Protein AF-A0A177D0D6-F1 (afdb_monomer_lite)

Organism: NCBI:txid1460663

Radius of gyration: 21.43 Å; chains: 1; bounding box: 62×50×59 Å

Structure (mmCIF, N/CA/C/O backbone):
data_AF-A0A177D0D6-F1
#
_entry.id   AF-A0A177D0D6-F1
#
loop_
_atom_site.group_PDB
_atom_site.id
_atom_site.type_symbol
_atom_site.label_atom_id
_atom_site.label_alt_id
_atom_site.label_comp_id
_atom_site.label_asym_id
_atom_site.label_entity_id
_atom_site.label_seq_id
_atom_site.pdbx_PDB_ins_code
_atom_site.Cartn_x
_atom_site.Cartn_y
_atom_site.Cartn_z
_atom_site.occupancy
_atom_site.B_iso_or_equiv
_atom_site.auth_seq_id
_atom_site.auth_comp_id
_atom_site.auth_asym_id
_atom_site.auth_atom_id
_atom_site.pdbx_PDB_model_num
ATOM 1 N N . MET A 1 1 ? 8.464 -1.376 9.098 1.00 83.75 1 MET A N 1
ATOM 2 C CA . MET A 1 1 ? 9.343 -0.184 9.137 1.00 83.75 1 MET A CA 1
ATOM 3 C C . MET A 1 1 ? 8.904 0.680 10.310 1.00 83.75 1 MET A C 1
ATOM 5 O O . MET A 1 1 ? 7.706 0.721 10.577 1.00 83.75 1 MET A O 1
ATOM 9 N N . ASN A 1 2 ? 9.828 1.331 11.016 1.00 88.38 2 ASN A N 1
ATOM 10 C CA . ASN A 1 2 ? 9.489 2.141 12.193 1.00 88.38 2 ASN A CA 1
ATOM 11 C C . ASN A 1 2 ? 8.655 3.357 11.787 1.00 88.38 2 ASN A C 1
ATOM 13 O O . ASN A 1 2 ? 9.032 4.045 10.850 1.00 88.38 2 ASN A O 1
ATOM 17 N N . ALA A 1 3 ? 7.550 3.634 12.468 1.00 90.00 3 ALA A N 1
ATOM 18 C CA . ALA A 1 3 ? 6.666 4.766 12.253 1.00 90.00 3 ALA A CA 1
ATOM 19 C C . ALA A 1 3 ? 6.437 5.531 13.564 1.00 90.00 3 ALA A C 1
ATOM 21 O O . ALA A 1 3 ? 6.184 4.897 14.576 1.00 90.00 3 ALA A O 1
ATOM 22 N N . PRO A 1 4 ? 6.544 6.870 13.582 1.00 90.56 4 PRO A N 1
ATOM 23 C CA . PRO A 1 4 ? 6.305 7.659 14.771 1.00 90.56 4 PRO A CA 1
ATOM 24 C C . PRO A 1 4 ? 4.798 7.723 15.046 1.00 90.56 4 PRO A C 1
ATOM 26 O O . PRO A 1 4 ? 3.998 7.545 14.114 1.00 90.56 4 PRO A O 1
ATOM 29 N N . PRO A 1 5 ? 4.405 8.106 16.269 1.00 90.69 5 PRO A N 1
ATOM 30 C CA . PRO A 1 5 ? 3.001 8.197 16.666 1.00 90.69 5 PRO A CA 1
ATOM 31 C C . PRO A 1 5 ? 2.122 9.036 15.726 1.00 90.69 5 PRO A C 1
ATOM 33 O O . PRO A 1 5 ? 0.963 8.702 15.492 1.00 90.69 5 PRO A O 1
ATOM 36 N N . ALA A 1 6 ? 2.683 10.080 15.107 1.00 89.81 6 ALA A N 1
ATOM 37 C CA . ALA A 1 6 ? 1.969 10.916 14.140 1.00 89.81 6 ALA A CA 1
ATOM 38 C C . ALA A 1 6 ? 1.384 10.119 12.955 1.00 89.81 6 ALA A C 1
ATOM 40 O O . ALA A 1 6 ? 0.292 10.426 12.481 1.00 89.81 6 ALA A O 1
ATOM 41 N N . ILE A 1 7 ? 2.073 9.065 12.498 1.00 90.44 7 ILE A N 1
ATOM 42 C CA . ILE A 1 7 ? 1.580 8.212 11.408 1.00 90.44 7 ILE A CA 1
ATOM 43 C C . ILE A 1 7 ? 0.427 7.330 11.882 1.00 90.44 7 ILE A C 1
ATOM 45 O O . ILE A 1 7 ? -0.542 7.169 11.147 1.00 90.44 7 ILE A O 1
ATOM 49 N N . ALA A 1 8 ? 0.498 6.798 13.105 1.00 91.38 8 ALA A N 1
ATOM 50 C CA . ALA A 1 8 ? -0.594 6.015 13.678 1.00 91.38 8 ALA A CA 1
ATOM 51 C C . ALA A 1 8 ? -1.874 6.859 13.800 1.00 91.38 8 ALA A C 1
ATOM 53 O O . ALA A 1 8 ? -2.939 6.416 13.375 1.00 91.38 8 ALA A O 1
ATOM 54 N N . ASN A 1 9 ? -1.756 8.105 14.271 1.00 91.38 9 ASN A N 1
ATOM 55 C CA . ASN A 1 9 ? -2.883 9.039 14.355 1.00 91.38 9 ASN A CA 1
ATOM 56 C C . ASN A 1 9 ? -3.466 9.381 12.976 1.00 91.38 9 ASN A C 1
ATOM 58 O O . ASN A 1 9 ? -4.682 9.385 12.804 1.00 91.38 9 ASN A O 1
ATOM 62 N N . SER A 1 10 ? -2.615 9.622 11.973 1.00 90.31 10 SER A N 1
ATOM 63 C CA . SER A 1 10 ? -3.069 9.901 10.605 1.00 90.31 10 SER A CA 1
ATOM 64 C C . SER A 1 10 ? -3.803 8.708 9.983 1.00 90.31 10 SER A C 1
ATOM 66 O O . SER A 1 10 ? -4.870 8.881 9.395 1.00 90.31 10 SER A O 1
ATOM 68 N N . VAL A 1 11 ? -3.278 7.492 10.165 1.00 91.56 11 VAL A N 1
ATOM 69 C CA . VAL A 1 11 ? -3.916 6.250 9.706 1.00 91.56 11 VAL A CA 1
ATOM 70 C C . VAL A 1 11 ? -5.253 6.019 10.402 1.00 91.56 11 VAL A C 1
ATOM 72 O O . VAL A 1 11 ? -6.222 5.637 9.748 1.00 91.56 11 VAL A O 1
ATOM 75 N N . LEU A 1 12 ? -5.322 6.272 11.708 1.00 91.50 12 LEU A N 1
ATOM 76 C CA . LEU A 1 12 ? -6.555 6.156 12.477 1.00 91.50 12 LEU A CA 1
ATOM 77 C C . LEU A 1 12 ? -7.615 7.135 11.966 1.00 91.50 12 LEU A C 1
ATOM 79 O O . LEU A 1 12 ? -8.725 6.714 11.664 1.00 91.50 12 LEU A O 1
ATOM 83 N N . LEU A 1 13 ? -7.264 8.411 11.795 1.00 89.94 13 LEU A N 1
ATOM 84 C CA . LEU A 1 13 ? -8.177 9.429 11.276 1.00 89.94 13 LEU A CA 1
ATOM 85 C C . LEU A 1 13 ? -8.667 9.093 9.859 1.00 89.94 13 LEU A C 1
ATOM 87 O O . LEU A 1 13 ? -9.858 9.200 9.574 1.00 89.94 13 LEU A O 1
ATOM 91 N N . TYR A 1 14 ? -7.762 8.639 8.987 1.00 89.31 14 TYR A N 1
ATOM 92 C CA . TYR A 1 14 ? -8.113 8.159 7.652 1.00 89.31 14 TYR A CA 1
ATOM 93 C C . TYR A 1 14 ? -9.085 6.973 7.710 1.00 89.31 14 TYR A C 1
ATOM 95 O O . TYR A 1 14 ? -10.094 6.966 7.010 1.00 89.31 14 TYR A O 1
ATOM 103 N N . SER A 1 15 ? -8.816 5.993 8.574 1.00 89.38 15 SER A N 1
ATOM 104 C CA . SER A 1 15 ? -9.660 4.804 8.716 1.00 89.38 15 SER A CA 1
ATOM 105 C C . SER A 1 15 ? -11.037 5.163 9.274 1.00 89.38 15 SER A C 1
ATOM 107 O O . SER A 1 15 ? -12.042 4.717 8.738 1.00 89.38 15 SER A O 1
ATOM 109 N N . LEU A 1 16 ? -11.109 6.036 10.283 1.00 87.69 16 LEU A N 1
ATOM 110 C CA . LEU A 1 16 ? -12.376 6.549 10.809 1.00 87.69 16 LEU A CA 1
ATOM 111 C C . LEU A 1 16 ? -13.184 7.260 9.722 1.00 87.69 16 LEU A C 1
ATOM 113 O O . LEU A 1 16 ? -14.378 7.013 9.601 1.00 87.69 16 LEU A O 1
ATOM 117 N N . ARG A 1 17 ? -12.537 8.074 8.878 1.00 86.31 17 ARG A N 1
ATOM 118 C CA . ARG A 1 17 ? -13.202 8.708 7.731 1.00 86.31 17 ARG A CA 1
ATOM 119 C C . ARG A 1 17 ? -13.815 7.680 6.778 1.00 86.31 17 ARG A C 1
ATOM 121 O O . ARG A 1 17 ? -14.932 7.888 6.318 1.00 86.31 17 ARG A O 1
ATOM 128 N N . LEU A 1 18 ? -13.110 6.581 6.495 1.00 85.06 18 LEU A N 1
ATOM 129 C CA . LEU A 1 18 ? -13.646 5.500 5.660 1.00 85.06 18 LEU A CA 1
ATOM 130 C C . LEU A 1 18 ? -14.850 4.802 6.307 1.00 85.06 18 LEU A C 1
ATOM 132 O O . LEU A 1 18 ? -15.782 4.434 5.602 1.00 85.06 18 LEU A O 1
ATOM 136 N N . LEU A 1 19 ? -14.823 4.616 7.628 1.00 85.12 19 LEU A N 1
ATOM 137 C CA . LEU A 1 19 ? -15.850 3.878 8.370 1.00 85.12 19 LEU A CA 1
ATOM 138 C C . LEU A 1 19 ? -17.114 4.703 8.636 1.00 85.12 19 LEU A C 1
ATOM 140 O O . LEU A 1 19 ? -18.213 4.162 8.606 1.00 85.12 19 LEU A O 1
ATOM 144 N N . ILE A 1 20 ? -16.965 6.001 8.908 1.00 83.56 20 ILE A N 1
ATOM 145 C CA . ILE A 1 20 ? -18.078 6.887 9.275 1.00 83.56 20 ILE A CA 1
ATOM 146 C C . ILE A 1 20 ? -18.976 7.182 8.065 1.00 83.56 20 ILE A C 1
ATOM 148 O O . ILE A 1 20 ? -20.167 7.424 8.236 1.00 83.56 20 ILE A O 1
ATOM 152 N N . GLY A 1 21 ? -18.427 7.172 6.844 1.00 71.31 21 GLY A N 1
ATOM 153 C CA . GLY A 1 21 ? -19.201 7.420 5.621 1.00 71.31 21 GLY A CA 1
ATOM 154 C C . GLY A 1 21 ? -19.754 8.847 5.496 1.00 71.31 21 GLY A C 1
ATOM 155 O O . GLY A 1 21 ? -20.600 9.098 4.644 1.00 71.31 21 GLY A O 1
ATOM 156 N N . LEU A 1 22 ? -19.280 9.778 6.330 1.00 75.50 22 LEU A N 1
ATOM 157 C CA . LEU A 1 22 ? -19.620 11.199 6.282 1.00 75.50 22 LEU A CA 1
ATOM 158 C C . LEU A 1 22 ? -18.407 12.014 5.842 1.00 75.50 22 LEU A C 1
ATOM 160 O O . LEU A 1 22 ? -17.252 11.643 6.088 1.00 75.50 22 LEU A O 1
ATOM 164 N N . GLU A 1 23 ? -18.670 13.169 5.240 1.00 73.69 23 GLU A N 1
ATOM 165 C CA . GLU A 1 23 ? -17.633 14.163 5.002 1.00 73.69 23 GLU A CA 1
ATOM 166 C C . GLU A 1 23 ? -17.192 14.782 6.330 1.00 73.69 23 GLU A C 1
ATOM 168 O O . GLU A 1 23 ? -17.829 15.679 6.875 1.00 73.69 23 GLU A O 1
ATOM 173 N N . ILE A 1 24 ? -16.087 14.268 6.867 1.00 77.38 24 ILE A N 1
ATOM 174 C CA . ILE A 1 24 ? -15.433 14.819 8.051 1.00 77.38 24 ILE A CA 1
ATOM 175 C C . ILE A 1 24 ? -14.160 15.563 7.658 1.00 77.38 24 ILE A C 1
ATOM 177 O O . ILE A 1 24 ? -13.361 15.097 6.836 1.00 77.38 24 ILE A O 1
ATOM 181 N N . SER A 1 25 ? -13.937 16.718 8.280 1.00 74.12 25 SER A N 1
ATOM 182 C CA . SER A 1 25 ? -12.678 17.448 8.143 1.00 74.12 25 SER A CA 1
ATOM 183 C C . SER A 1 25 ? -11.538 16.634 8.763 1.00 74.12 25 SER A C 1
ATOM 185 O O . SER A 1 25 ? -11.667 16.089 9.855 1.00 74.12 25 SER A O 1
ATOM 187 N N . MET A 1 26 ? -10.380 16.566 8.108 1.00 75.94 26 MET A N 1
ATOM 188 C CA . MET A 1 26 ? -9.232 15.842 8.660 1.00 75.94 26 MET A CA 1
ATOM 189 C C . MET A 1 26 ? -8.486 16.714 9.675 1.00 75.94 26 MET A C 1
ATOM 191 O O . MET A 1 26 ? -7.550 17.427 9.321 1.00 75.94 26 MET A O 1
ATOM 195 N N . ASN A 1 27 ? -8.898 16.670 10.942 1.00 83.88 27 ASN A N 1
ATOM 196 C CA . ASN A 1 27 ? -8.191 17.334 12.035 1.00 83.88 27 ASN A CA 1
ATOM 197 C C . ASN A 1 27 ? -8.126 16.457 13.298 1.00 83.88 27 ASN A C 1
ATOM 199 O O . ASN A 1 27 ? -8.855 15.475 13.437 1.00 83.88 27 ASN A O 1
ATOM 203 N N . GLN A 1 28 ? -7.247 16.833 14.229 1.00 81.75 28 GLN A N 1
ATOM 204 C CA . GLN A 1 28 ? -7.012 16.092 15.473 1.00 81.75 28 GLN A CA 1
ATOM 205 C C . GLN A 1 28 ? -8.246 16.046 16.397 1.00 81.75 28 GLN A C 1
ATOM 207 O O . GLN A 1 28 ? -8.353 15.137 17.215 1.00 81.75 28 GLN A O 1
ATOM 212 N N . GLY A 1 29 ? -9.195 16.979 16.254 1.00 84.50 29 GLY A N 1
ATOM 213 C CA . GLY A 1 29 ? -10.410 17.049 17.070 1.00 84.50 29 GLY A CA 1
ATOM 214 C C . GLY A 1 29 ? -11.284 15.799 16.959 1.00 84.50 29 GLY A C 1
ATOM 215 O O . GLY A 1 29 ? -11.841 15.357 17.963 1.00 84.50 29 GLY A O 1
ATOM 216 N N . TYR A 1 30 ? -11.309 15.155 15.789 1.00 84.12 30 TYR A N 1
ATOM 217 C CA . TYR A 1 30 ? -12.020 13.888 15.572 1.00 84.12 30 TYR A CA 1
ATOM 218 C C . TYR A 1 30 ? -11.395 12.693 16.304 1.00 84.12 30 TYR A C 1
ATOM 220 O O . TYR A 1 30 ? -12.044 11.660 16.451 1.00 84.12 30 TYR A O 1
ATOM 228 N N . LEU A 1 31 ? -10.159 12.821 16.795 1.00 86.94 31 LEU A N 1
ATOM 229 C CA . LEU A 1 31 ? -9.502 11.791 17.602 1.00 86.94 31 LEU A CA 1
ATOM 230 C C . LEU A 1 31 ? -9.738 11.970 19.109 1.00 86.94 31 LEU A C 1
ATOM 232 O O . LEU A 1 31 ? -9.422 11.057 19.864 1.00 86.94 31 LEU A O 1
ATOM 236 N N . THR A 1 32 ? -10.343 13.080 19.554 1.00 87.88 32 THR A N 1
ATOM 237 C CA . THR A 1 32 ? -10.671 13.338 20.972 1.00 87.88 32 THR A CA 1
ATOM 238 C C . THR A 1 32 ? -11.432 12.193 21.662 1.00 87.88 32 THR A C 1
ATOM 240 O O . THR A 1 32 ? -11.053 11.846 22.780 1.00 87.88 32 THR A O 1
ATOM 243 N N . PRO A 1 33 ? -12.455 11.550 21.051 1.00 87.94 33 PRO A N 1
ATOM 244 C CA . PRO A 1 33 ? -13.153 10.433 21.694 1.00 87.94 33 PRO A CA 1
ATOM 245 C C . PRO A 1 33 ? -12.369 9.109 21.660 1.00 87.94 33 PRO A C 1
ATOM 247 O O . PRO A 1 33 ? -12.828 8.116 22.219 1.00 87.94 33 PRO A O 1
ATOM 250 N N . THR A 1 34 ? -11.206 9.055 21.002 1.00 88.69 34 THR A N 1
ATOM 251 C CA . THR A 1 34 ? -10.451 7.813 20.810 1.00 88.69 34 THR A CA 1
ATOM 252 C C . THR A 1 34 ? -9.243 7.746 21.737 1.00 88.69 34 THR A C 1
ATOM 254 O O . THR A 1 34 ? -8.321 8.555 21.655 1.00 88.69 34 THR A O 1
ATOM 257 N N . LYS A 1 35 ? -9.193 6.717 22.589 1.00 93.31 35 LYS A N 1
ATOM 258 C CA . LYS A 1 35 ? -8.008 6.428 23.405 1.00 93.31 35 LYS A CA 1
ATOM 259 C C . LYS A 1 35 ? -6.959 5.696 22.568 1.00 93.31 35 LYS A C 1
ATOM 261 O O . LYS A 1 35 ? -7.068 4.496 22.334 1.00 93.31 35 LYS A O 1
ATOM 266 N N . VAL A 1 36 ? -5.918 6.413 22.157 1.00 92.19 36 VAL A N 1
ATOM 267 C CA . VAL A 1 36 ? -4.788 5.847 21.408 1.00 92.19 36 VAL A CA 1
ATOM 268 C C . VAL A 1 36 ? -3.699 5.387 22.380 1.00 92.19 36 VAL A C 1
ATOM 270 O O . VAL A 1 36 ? -3.122 6.198 23.100 1.00 92.19 36 VAL A O 1
ATOM 273 N N . VAL A 1 37 ? -3.415 4.081 22.410 1.00 94.56 37 VAL A N 1
ATOM 274 C CA . VAL A 1 37 ? -2.356 3.491 23.247 1.00 94.56 37 VAL A CA 1
ATOM 275 C C . VAL A 1 37 ? -1.201 3.053 22.355 1.00 94.56 37 VAL A C 1
ATOM 277 O O . VAL A 1 37 ? -1.334 2.114 21.575 1.00 94.56 37 VAL A O 1
ATOM 280 N N . LEU A 1 38 ? -0.063 3.735 22.478 1.00 94.25 38 LEU A N 1
ATOM 281 C CA . LEU A 1 38 ? 1.155 3.444 21.723 1.00 94.25 38 LEU A CA 1
ATOM 282 C C . LEU A 1 38 ? 2.322 3.276 22.702 1.00 94.25 38 LEU A C 1
ATOM 284 O O . LEU A 1 38 ? 2.951 4.270 23.067 1.00 94.25 38 LEU A O 1
ATOM 288 N N . PRO A 1 39 ? 2.608 2.050 23.169 1.00 94.44 39 PRO A N 1
ATOM 289 C CA . PRO A 1 39 ? 3.701 1.827 24.109 1.00 94.44 39 PRO A CA 1
ATOM 290 C C . PRO A 1 39 ? 5.051 2.191 23.477 1.00 94.44 39 PRO A C 1
ATOM 292 O O . PRO A 1 39 ? 5.274 1.931 22.294 1.00 94.44 39 PRO A O 1
ATOM 295 N N . GLU A 1 40 ? 5.943 2.802 24.255 1.00 92.44 40 GLU A N 1
ATOM 296 C CA . GLU A 1 40 ? 7.273 3.208 23.787 1.00 92.44 40 GLU A CA 1
ATOM 297 C C . GLU A 1 40 ? 8.137 1.996 23.403 1.00 92.44 40 GLU A C 1
ATOM 299 O O . GLU A 1 40 ? 8.018 0.913 23.977 1.00 92.44 40 GLU A O 1
ATOM 304 N N . GLY A 1 41 ? 8.999 2.169 22.400 1.00 88.88 41 GLY A N 1
ATOM 305 C CA . GLY A 1 41 ? 9.926 1.141 21.923 1.00 88.88 41 GLY A CA 1
ATOM 306 C C . GLY A 1 41 ? 9.335 0.201 20.869 1.00 88.88 41 GLY A C 1
ATOM 307 O O . GLY A 1 41 ? 10.067 -0.593 20.280 1.00 88.88 41 GLY A O 1
ATOM 308 N N . TYR A 1 42 ? 8.039 0.311 20.568 1.00 91.44 42 TYR A N 1
ATOM 309 C CA . TYR A 1 42 ? 7.390 -0.449 19.499 1.00 91.44 42 TYR A CA 1
ATOM 310 C C . TYR A 1 42 ? 7.547 0.233 18.141 1.00 91.44 42 TYR A C 1
ATOM 312 O O . TYR A 1 42 ? 7.782 1.432 18.041 1.00 91.44 42 TYR A O 1
ATOM 320 N N . PHE A 1 43 ? 7.332 -0.508 17.051 1.00 90.31 43 PHE A N 1
ATOM 321 C CA . PHE A 1 43 ? 7.514 0.036 15.702 1.00 90.31 43 PHE A CA 1
ATOM 322 C C . PHE A 1 43 ? 6.551 1.184 15.340 1.00 90.31 43 PHE A C 1
ATOM 324 O O . PHE A 1 43 ? 6.807 1.836 14.338 1.00 90.31 43 PHE A O 1
ATOM 331 N N . LEU A 1 44 ? 5.469 1.430 16.095 1.00 92.00 44 LEU A N 1
ATOM 332 C CA . LEU A 1 44 ? 4.563 2.589 15.935 1.00 92.00 44 LEU A CA 1
ATOM 333 C C . LEU A 1 44 ? 4.830 3.731 16.936 1.00 92.00 44 LEU A C 1
ATOM 335 O O . LEU A 1 44 ? 4.217 4.795 16.841 1.00 92.00 44 LEU A O 1
ATOM 339 N N . ASN A 1 45 ? 5.732 3.507 17.890 1.00 93.12 45 ASN A N 1
ATOM 340 C CA . ASN A 1 45 ? 6.247 4.509 18.816 1.00 93.12 45 ASN A CA 1
ATOM 341 C C . ASN A 1 45 ? 7.723 4.204 19.133 1.00 93.12 45 ASN A C 1
ATOM 343 O O . ASN A 1 45 ? 8.058 3.814 20.256 1.00 93.12 45 ASN A O 1
ATOM 347 N N . PRO A 1 46 ? 8.599 4.268 18.1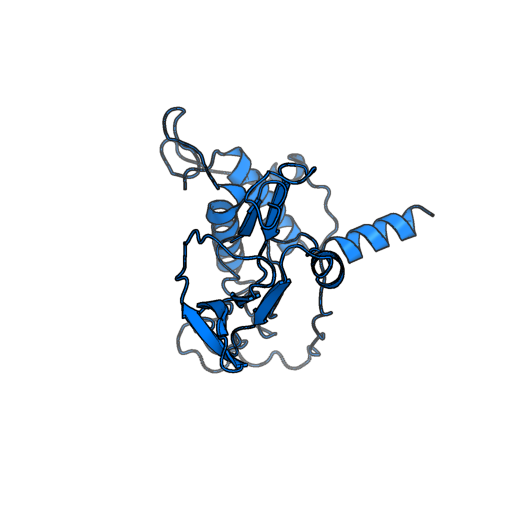11 1.00 91.31 46 PRO A N 1
ATOM 348 C CA . PRO A 1 46 ? 10.014 3.993 18.288 1.00 91.31 46 PRO A CA 1
ATOM 349 C C . PRO A 1 46 ? 10.649 5.096 19.138 1.00 91.31 46 PRO A C 1
ATOM 351 O O . PRO A 1 46 ? 10.178 6.234 19.142 1.00 91.31 46 PRO A O 1
ATOM 354 N N . SER A 1 47 ? 11.764 4.777 19.794 1.00 88.25 47 SER A N 1
ATOM 355 C CA . SER A 1 47 ? 12.616 5.799 20.407 1.00 88.25 47 SER A CA 1
ATOM 356 C C . SER A 1 47 ? 13.230 6.721 19.338 1.00 88.25 47 SER A C 1
ATOM 358 O O . SER A 1 47 ? 13.034 6.530 18.138 1.00 88.25 47 SER A O 1
ATOM 360 N N . ALA A 1 48 ? 13.987 7.742 19.741 1.00 81.94 48 ALA A N 1
ATOM 361 C CA . ALA A 1 48 ? 14.587 8.689 18.794 1.00 81.94 48 ALA A CA 1
ATOM 362 C C . ALA A 1 48 ? 15.670 8.070 17.880 1.00 81.94 48 ALA A C 1
ATOM 364 O O . ALA A 1 48 ? 15.989 8.631 16.834 1.00 81.94 48 ALA A O 1
ATOM 365 N N . ASN A 1 49 ? 16.235 6.922 18.264 1.00 81.38 49 ASN A N 1
ATOM 366 C CA . ASN A 1 49 ? 17.430 6.352 17.633 1.00 81.38 49 ASN A CA 1
ATOM 367 C C . ASN A 1 49 ? 17.171 5.517 16.362 1.00 81.38 49 ASN A C 1
ATOM 369 O O . ASN A 1 49 ? 17.984 5.589 15.438 1.00 81.38 49 ASN A O 1
ATOM 373 N N . PRO A 1 50 ? 16.112 4.685 16.271 1.00 83.00 50 PRO A N 1
ATOM 374 C CA . PRO A 1 50 ? 15.889 3.856 15.097 1.00 83.00 50 PRO A CA 1
ATOM 375 C C . PRO A 1 50 ? 15.642 4.687 13.843 1.00 83.00 50 PRO A C 1
ATOM 377 O O . PRO A 1 50 ? 14.864 5.642 13.842 1.00 83.00 50 PRO A O 1
ATOM 380 N N . THR A 1 51 ? 16.257 4.268 12.737 1.00 82.38 51 THR A N 1
ATOM 381 C CA . THR A 1 51 ? 16.059 4.927 11.449 1.00 82.38 51 THR A CA 1
ATOM 382 C C . THR A 1 51 ? 14.616 4.831 11.013 1.00 82.38 51 THR A C 1
ATOM 384 O O . THR A 1 51 ? 13.905 3.839 11.248 1.00 82.38 51 THR A O 1
ATOM 387 N N . ILE A 1 52 ? 14.197 5.894 10.337 1.00 81.88 52 ILE A N 1
ATOM 388 C CA . ILE A 1 52 ? 12.840 6.002 9.890 1.00 81.88 52 ILE A CA 1
ATOM 389 C C . ILE A 1 52 ? 12.760 6.279 8.394 1.00 81.88 52 ILE A C 1
ATOM 391 O O . ILE A 1 52 ? 13.118 7.351 7.920 1.00 81.88 52 ILE A O 1
ATOM 395 N N . TYR A 1 53 ? 12.242 5.302 7.654 1.00 80.06 53 TYR A N 1
ATOM 396 C CA . TYR A 1 53 ? 12.167 5.340 6.200 1.00 80.06 53 TYR A CA 1
ATOM 397 C C . TYR A 1 53 ? 10.893 4.651 5.701 1.00 80.06 53 TYR A C 1
ATOM 399 O O . TYR A 1 53 ? 10.424 3.701 6.327 1.00 80.06 53 TYR A O 1
ATOM 407 N N . ALA A 1 54 ? 10.331 5.139 4.586 1.00 72.44 54 ALA A N 1
ATOM 408 C CA . ALA A 1 54 ? 9.223 4.500 3.857 1.00 72.44 54 ALA A CA 1
ATOM 409 C C . ALA A 1 54 ? 8.001 4.095 4.727 1.00 72.44 54 ALA A C 1
ATOM 411 O O . ALA A 1 54 ? 7.283 3.127 4.469 1.00 72.44 54 ALA A O 1
ATOM 412 N N . ARG A 1 55 ? 7.724 4.875 5.777 1.00 77.25 55 ARG A N 1
ATOM 413 C CA . ARG A 1 55 ? 6.607 4.647 6.713 1.00 77.25 55 ARG A CA 1
ATOM 414 C C . ARG A 1 55 ? 5.240 4.787 6.064 1.00 77.25 55 ARG A C 1
ATOM 416 O O . ARG A 1 55 ? 4.343 3.972 6.287 1.00 77.25 55 ARG A O 1
ATOM 423 N N . ASN A 1 56 ? 5.104 5.855 5.281 1.00 78.69 56 ASN A N 1
ATOM 424 C CA . ASN A 1 56 ? 3.868 6.218 4.600 1.00 78.69 56 ASN A CA 1
ATOM 425 C C . ASN A 1 56 ? 3.568 5.231 3.471 1.00 78.69 56 ASN A C 1
ATOM 427 O O . ASN A 1 56 ? 2.428 5.087 3.072 1.00 78.69 56 ASN A O 1
ATOM 431 N N . THR A 1 57 ? 4.579 4.513 2.979 1.00 78.38 57 THR A N 1
ATOM 432 C CA . THR A 1 57 ? 4.392 3.584 1.867 1.00 78.38 57 THR A CA 1
ATOM 433 C C . THR A 1 57 ? 4.062 2.165 2.320 1.00 78.38 57 THR A C 1
ATOM 435 O O . THR A 1 57 ? 3.274 1.474 1.680 1.00 78.38 57 THR A O 1
ATOM 438 N N . ASN A 1 58 ? 4.655 1.696 3.420 1.00 84.50 58 ASN A N 1
ATOM 439 C CA . ASN A 1 58 ? 4.504 0.301 3.846 1.00 84.50 58 ASN A CA 1
ATOM 440 C C . ASN A 1 58 ? 3.758 0.158 5.167 1.00 84.50 58 ASN A C 1
ATOM 442 O O . ASN A 1 58 ? 2.755 -0.549 5.238 1.00 84.50 58 ASN A O 1
ATOM 446 N N . THR A 1 59 ? 4.244 0.819 6.219 1.00 90.12 59 THR A N 1
ATOM 447 C CA . THR A 1 59 ? 3.693 0.637 7.566 1.00 90.12 59 THR A CA 1
ATOM 448 C C . THR A 1 59 ? 2.258 1.139 7.645 1.00 90.12 59 THR A C 1
ATOM 450 O O . THR A 1 59 ? 1.374 0.391 8.036 1.00 90.12 59 THR A O 1
ATOM 453 N N . SER A 1 60 ? 2.009 2.375 7.225 1.00 90.75 60 SER A N 1
ATOM 454 C CA . SER A 1 60 ? 0.661 2.957 7.243 1.00 90.75 60 SER A CA 1
ATOM 455 C C . SER A 1 60 ? -0.336 2.185 6.374 1.00 90.75 60 SER A C 1
ATOM 457 O O . SER A 1 60 ? -1.433 1.909 6.846 1.00 90.75 60 SER A O 1
ATOM 459 N N . GLN A 1 61 ? 0.069 1.753 5.173 1.00 89.38 61 GLN A N 1
ATOM 460 C CA . GLN A 1 61 ? -0.738 0.907 4.286 1.00 89.38 61 GLN A CA 1
ATOM 461 C C . GLN A 1 61 ? -1.254 -0.342 5.022 1.00 89.38 61 GLN A C 1
ATOM 463 O O . GLN A 1 61 ? -2.449 -0.609 5.035 1.00 89.38 61 GLN A O 1
ATOM 468 N N . ARG A 1 62 ? -0.360 -1.064 5.712 1.00 90.06 62 ARG A N 1
ATOM 469 C CA . ARG A 1 62 ? -0.721 -2.262 6.486 1.00 90.06 62 ARG A CA 1
ATOM 470 C C . ARG A 1 62 ? -1.509 -1.954 7.754 1.00 90.06 62 ARG A C 1
ATOM 472 O O . ARG A 1 62 ? -2.375 -2.739 8.117 1.00 90.06 62 ARG A O 1
ATOM 479 N N . VAL A 1 63 ? -1.228 -0.842 8.434 1.00 92.62 63 VAL A N 1
ATOM 480 C CA . VAL A 1 63 ? -1.991 -0.456 9.632 1.00 92.62 63 VAL A CA 1
ATOM 481 C C . VAL A 1 63 ? -3.444 -0.142 9.260 1.00 92.62 63 VAL A C 1
ATOM 483 O O . VAL A 1 63 ? -4.336 -0.551 9.998 1.00 92.62 63 VAL A O 1
ATOM 486 N N . VAL A 1 64 ? -3.702 0.485 8.103 1.00 91.88 64 VAL A N 1
ATOM 487 C CA . VAL A 1 64 ? -5.075 0.664 7.596 1.00 91.88 64 VAL A CA 1
ATOM 488 C C . VAL A 1 64 ? -5.758 -0.690 7.412 1.00 91.88 64 VAL A C 1
ATOM 490 O O . VAL A 1 64 ? -6.840 -0.885 7.953 1.00 91.88 64 VAL A O 1
ATOM 493 N N . ASP A 1 65 ? -5.125 -1.647 6.722 1.00 89.00 65 ASP A N 1
ATOM 494 C CA . ASP A 1 65 ? -5.706 -2.988 6.535 1.00 89.00 65 ASP A CA 1
ATOM 495 C C . ASP A 1 65 ? -6.033 -3.677 7.865 1.00 89.00 65 ASP A C 1
ATOM 497 O O . ASP A 1 65 ? -7.067 -4.329 7.982 1.00 89.00 65 ASP A O 1
ATOM 501 N N . VAL A 1 66 ? -5.177 -3.529 8.882 1.00 91.56 66 VAL A N 1
ATOM 502 C CA . VAL A 1 66 ? -5.421 -4.093 10.219 1.00 91.56 66 VAL A CA 1
ATOM 503 C C . VAL A 1 66 ? -6.653 -3.467 10.868 1.00 91.56 66 VAL A C 1
ATOM 505 O O . VAL A 1 66 ? -7.476 -4.200 11.413 1.00 91.56 66 VAL A O 1
ATOM 508 N N . ILE A 1 67 ? -6.811 -2.142 10.791 1.00 91.75 67 ILE A N 1
ATOM 509 C CA . ILE A 1 67 ? -7.986 -1.450 11.339 1.00 91.75 67 ILE A CA 1
ATOM 510 C C . ILE A 1 67 ? -9.246 -1.883 10.584 1.00 91.75 67 ILE A C 1
ATOM 512 O O . ILE A 1 67 ? -10.213 -2.316 11.200 1.00 91.75 67 ILE A O 1
ATOM 516 N N . ILE A 1 68 ? -9.223 -1.835 9.253 1.00 88.69 68 ILE A N 1
ATOM 517 C CA . ILE A 1 68 ? -10.357 -2.216 8.401 1.00 88.69 68 ILE A CA 1
ATOM 518 C C . ILE A 1 68 ? -10.768 -3.676 8.628 1.00 88.69 68 ILE A C 1
ATOM 520 O O . ILE A 1 68 ? -11.960 -3.976 8.689 1.00 88.69 68 ILE A O 1
ATOM 524 N N . LYS A 1 69 ? -9.795 -4.574 8.822 1.00 85.50 69 LYS A N 1
ATOM 525 C CA . LYS A 1 69 ? -10.048 -5.971 9.180 1.00 85.50 69 LYS A CA 1
ATOM 526 C C . LYS A 1 69 ? -10.653 -6.111 10.578 1.00 85.50 69 LYS A C 1
ATOM 528 O O . LYS A 1 69 ? -11.538 -6.938 10.750 1.00 85.50 69 LYS A O 1
ATOM 533 N N . ALA A 1 70 ? -10.200 -5.328 11.559 1.00 89.81 70 ALA A N 1
ATOM 534 C CA . ALA A 1 70 ? -10.741 -5.359 12.921 1.00 89.81 70 ALA A CA 1
ATOM 535 C C . ALA A 1 70 ? -12.215 -4.922 12.984 1.00 89.81 70 ALA A C 1
ATOM 537 O O . ALA A 1 70 ? -12.958 -5.423 13.820 1.00 89.81 70 ALA A O 1
ATOM 538 N N . PHE A 1 71 ? -12.638 -4.031 12.083 1.00 87.81 71 PHE A N 1
ATOM 539 C CA . PHE A 1 71 ? -14.042 -3.641 11.905 1.00 87.81 71 PHE A CA 1
ATOM 540 C C . PHE A 1 71 ? -14.805 -4.520 10.898 1.00 87.81 71 PHE A C 1
ATOM 542 O O . PHE A 1 71 ? -15.945 -4.209 10.572 1.00 87.81 71 PHE A O 1
ATOM 549 N N . GLU A 1 72 ? -14.183 -5.587 10.385 1.00 86.12 72 GLU A N 1
ATOM 550 C CA . GLU A 1 72 ? -14.789 -6.538 9.443 1.00 86.12 72 GLU A CA 1
ATOM 551 C C . GLU A 1 72 ? -15.397 -5.879 8.190 1.00 86.12 72 GLU A C 1
ATOM 553 O O . GLU A 1 72 ? -16.396 -6.338 7.643 1.00 86.12 72 GLU A O 1
ATOM 558 N N . VAL A 1 73 ? -14.782 -4.801 7.696 1.00 83.81 73 VAL A N 1
ATOM 559 C CA . VAL A 1 73 ? -15.332 -4.040 6.559 1.00 83.81 73 VAL A CA 1
ATOM 560 C C . VAL A 1 73 ? -14.902 -4.608 5.210 1.00 83.81 73 VAL A C 1
ATOM 562 O O . VAL A 1 73 ? -15.707 -4.711 4.282 1.00 83.81 73 VAL A O 1
ATOM 565 N N . SER A 1 74 ? -13.630 -4.984 5.076 1.00 84.69 74 SER A N 1
ATOM 566 C CA . SER A 1 74 ? -13.110 -5.590 3.851 1.00 84.69 74 SER A CA 1
ATOM 567 C C . SER A 1 74 ? -11.921 -6.504 4.121 1.00 84.69 74 SER A C 1
ATOM 569 O O . SER A 1 74 ? -11.280 -6.446 5.171 1.00 84.69 74 SER A O 1
ATOM 571 N N . GLY A 1 75 ? -11.609 -7.341 3.134 1.00 79.50 75 GLY A N 1
ATOM 572 C CA . GLY A 1 75 ? -10.357 -8.075 3.058 1.00 79.50 75 GLY A CA 1
ATOM 573 C C . GLY A 1 75 ? -9.172 -7.125 2.901 1.00 79.50 75 GLY A C 1
ATOM 574 O O . GLY A 1 75 ? -9.333 -5.912 2.735 1.00 79.50 75 GLY A O 1
ATOM 575 N N . ALA A 1 76 ? -7.964 -7.682 2.934 1.00 82.88 76 ALA A N 1
ATOM 576 C CA . ALA A 1 76 ? -6.757 -6.883 2.772 1.00 82.88 76 ALA A CA 1
ATOM 577 C C . ALA A 1 76 ? -6.630 -6.364 1.331 1.00 82.88 76 ALA A C 1
ATOM 579 O O . ALA A 1 76 ? -6.753 -7.126 0.367 1.00 82.88 76 ALA A O 1
ATOM 580 N N . SER A 1 77 ? -6.330 -5.079 1.183 1.00 84.19 77 SER A N 1
ATOM 581 C CA . SER A 1 77 ? -5.993 -4.472 -0.107 1.00 84.19 77 SER A CA 1
ATOM 582 C C . SER A 1 77 ? -4.495 -4.614 -0.408 1.00 84.19 77 SER A C 1
ATOM 584 O O . SER A 1 77 ? -3.742 -5.297 0.300 1.00 84.19 77 SER A O 1
ATOM 586 N N . GLN A 1 78 ? -4.033 -3.981 -1.484 1.00 81.88 78 GLN A N 1
ATOM 587 C CA . GLN A 1 78 ? -2.626 -3.952 -1.861 1.00 81.88 78 GLN A CA 1
ATOM 588 C C . GLN A 1 78 ? -1.719 -3.411 -0.739 1.00 81.88 78 GLN A C 1
ATOM 590 O O . GLN A 1 78 ? -1.790 -2.250 -0.338 1.00 81.88 78 GLN A O 1
ATOM 595 N N . GLY A 1 79 ? -0.773 -4.269 -0.353 1.00 78.19 79 GLY A N 1
ATOM 596 C CA . GLY A 1 79 ? 0.620 -3.920 -0.089 1.00 78.19 79 GLY A CA 1
ATOM 597 C C . GLY A 1 79 ? 1.015 -2.944 1.021 1.00 78.19 79 GLY A C 1
ATOM 598 O O . GLY A 1 79 ? 0.507 -2.902 2.120 1.00 78.19 79 GLY A O 1
ATOM 599 N N . CYS A 1 80 ? 2.090 -2.195 0.911 1.00 78.81 80 CYS A N 1
ATOM 600 C CA . CYS A 1 80 ? 2.939 -1.808 -0.193 1.00 78.81 80 CYS A CA 1
ATOM 601 C C . CYS A 1 80 ? 2.296 -0.859 -1.205 1.00 78.81 80 CYS A C 1
ATOM 603 O O . CYS A 1 80 ? 1.770 -1.264 -2.237 1.00 78.81 80 CYS A O 1
ATOM 605 N N . MET A 1 81 ? 2.495 0.426 -0.928 1.00 83.56 81 MET A N 1
ATOM 606 C CA . MET A 1 81 ? 2.628 1.481 -1.925 1.00 83.56 81 MET A CA 1
ATOM 607 C C . MET A 1 81 ? 3.989 1.318 -2.618 1.00 83.56 81 MET A C 1
ATOM 609 O O . MET A 1 81 ? 4.973 1.970 -2.262 1.00 83.56 81 MET A O 1
ATOM 613 N N . ASN A 1 82 ? 4.084 0.364 -3.547 1.00 80.56 82 ASN A N 1
ATOM 614 C CA . ASN A 1 82 ? 5.258 0.241 -4.408 1.00 80.56 82 ASN A CA 1
ATOM 615 C C . ASN A 1 82 ? 5.266 1.371 -5.441 1.00 80.56 82 ASN A C 1
ATOM 617 O O . ASN A 1 82 ? 4.223 1.761 -5.966 1.00 80.56 82 ASN A O 1
ATOM 621 N N . CYS A 1 83 ? 6.465 1.863 -5.744 1.00 81.38 83 CYS A N 1
ATOM 622 C CA . CYS A 1 83 ? 6.671 2.922 -6.720 1.00 81.38 83 CYS A CA 1
ATOM 623 C C . CYS A 1 83 ? 7.619 2.447 -7.820 1.00 81.38 83 CYS A C 1
ATOM 625 O O . CYS A 1 83 ? 8.562 1.697 -7.554 1.00 81.38 83 CYS A O 1
ATOM 627 N N . LEU A 1 84 ? 7.382 2.923 -9.036 1.00 80.75 84 LEU A N 1
ATOM 628 C CA . LEU A 1 84 ? 8.327 2.869 -10.140 1.00 80.75 84 LEU A CA 1
ATOM 629 C C . LEU A 1 84 ? 9.042 4.214 -10.199 1.00 80.75 84 LEU A C 1
ATOM 631 O O . LEU A 1 84 ? 8.382 5.250 -10.191 1.00 80.75 84 LEU A O 1
ATOM 635 N N . VAL A 1 85 ? 10.373 4.206 -10.241 1.00 82.50 85 VAL A N 1
ATOM 636 C CA . VAL A 1 85 ? 11.158 5.441 -10.314 1.00 82.50 85 VAL A CA 1
ATOM 637 C C . VAL A 1 85 ? 12.184 5.326 -11.433 1.00 82.50 85 VAL A C 1
ATOM 639 O O . VAL A 1 85 ? 12.914 4.338 -11.502 1.00 82.50 85 VAL A O 1
ATOM 642 N N . PHE A 1 86 ? 12.235 6.339 -12.292 1.00 78.56 86 PHE A N 1
ATOM 643 C CA . PHE A 1 86 ? 13.248 6.507 -13.322 1.00 78.56 86 PHE A CA 1
ATOM 644 C C . PHE A 1 86 ? 14.163 7.660 -12.946 1.00 78.56 86 PHE A C 1
ATOM 646 O O . PHE A 1 86 ? 13.702 8.748 -12.599 1.00 78.56 86 PHE A O 1
ATOM 653 N N . PHE A 1 87 ? 15.459 7.413 -13.066 1.00 80.25 87 PHE A N 1
ATOM 654 C CA . PHE A 1 87 ? 16.492 8.425 -12.951 1.00 80.25 87 PHE A CA 1
ATOM 655 C C . PHE A 1 87 ? 17.254 8.443 -14.262 1.00 80.25 87 PHE A C 1
ATOM 657 O O . PHE A 1 87 ? 17.617 7.385 -14.779 1.00 80.25 87 PHE A O 1
ATOM 664 N N . GLY A 1 88 ? 17.495 9.631 -14.793 1.00 75.06 88 GLY A N 1
ATOM 665 C CA . GLY A 1 88 ? 18.268 9.772 -16.008 1.00 75.06 88 GLY A CA 1
ATOM 666 C C . GLY A 1 88 ? 18.941 11.123 -16.092 1.00 75.06 88 GLY A C 1
ATOM 667 O O . GLY A 1 88 ? 18.567 12.090 -15.429 1.00 75.06 88 GLY A O 1
ATOM 668 N N . GLU A 1 89 ? 19.962 11.166 -16.929 1.00 72.25 89 GLU A N 1
ATOM 669 C CA . GLU A 1 89 ? 20.612 12.397 -17.346 1.00 72.25 89 GLU A CA 1
ATOM 670 C C . GLU A 1 89 ? 20.271 12.658 -18.816 1.00 72.25 89 GLU A C 1
ATOM 672 O O . GLU A 1 89 ? 19.774 11.763 -19.506 1.00 72.25 89 GLU A O 1
ATOM 677 N N . GLY A 1 90 ? 20.531 13.876 -19.302 1.00 66.00 90 GLY A N 1
ATOM 678 C CA . GLY A 1 90 ? 20.427 14.187 -20.730 1.00 66.00 90 GLY A CA 1
ATOM 679 C C . GLY A 1 90 ? 21.120 13.120 -21.588 1.00 66.00 90 GLY A C 1
ATOM 680 O O . GLY A 1 90 ? 22.156 12.582 -21.189 1.00 66.00 90 GLY A O 1
ATOM 681 N N . GLY A 1 91 ? 20.512 12.782 -22.732 1.00 69.44 91 GLY A N 1
ATOM 682 C CA . GLY A 1 91 ? 20.986 11.713 -23.617 1.00 69.44 91 GLY A CA 1
ATOM 683 C C . GLY A 1 91 ? 22.422 11.924 -24.107 1.00 69.44 91 GLY A C 1
ATOM 684 O O . GLY A 1 91 ? 23.030 12.965 -23.875 1.00 69.44 91 GLY A O 1
ATOM 685 N N . LYS A 1 92 ? 22.982 10.937 -24.807 1.00 71.31 92 LYS A N 1
ATOM 686 C CA . LYS A 1 92 ? 24.292 11.063 -25.462 1.00 71.31 92 LYS A CA 1
ATOM 687 C C . LYS A 1 92 ? 24.127 11.036 -26.975 1.00 71.31 92 LYS A C 1
ATOM 689 O O . LYS A 1 92 ? 23.236 10.354 -27.478 1.00 71.31 92 LYS A O 1
ATOM 694 N N . ASP A 1 93 ? 24.967 11.779 -27.684 1.00 71.81 93 ASP A N 1
ATOM 695 C CA . ASP A 1 93 ? 25.073 11.682 -29.137 1.00 71.81 93 ASP A CA 1
ATOM 696 C C . ASP A 1 93 ? 25.754 10.349 -29.544 1.00 71.81 93 ASP A C 1
ATOM 698 O O . ASP A 1 93 ? 26.293 9.635 -28.687 1.00 71.81 93 ASP A O 1
ATOM 702 N N . PRO A 1 94 ? 25.759 9.981 -30.840 1.00 74.25 94 PRO A N 1
ATOM 703 C CA . PRO A 1 94 ? 26.436 8.772 -31.327 1.00 74.25 94 PRO A CA 1
ATOM 704 C C . PRO A 1 94 ? 27.946 8.723 -31.037 1.00 74.25 94 PRO A C 1
ATOM 706 O O . PRO A 1 94 ? 28.539 7.648 -31.048 1.00 74.25 94 PRO A O 1
ATOM 709 N N . ASN A 1 95 ? 28.562 9.871 -30.746 1.00 80.81 95 ASN A N 1
ATOM 710 C CA . ASN A 1 95 ? 29.977 10.021 -30.413 1.00 80.81 95 ASN A CA 1
ATOM 711 C C . ASN A 1 95 ? 30.216 10.045 -28.890 1.00 80.81 95 ASN A C 1
ATOM 713 O O . ASN A 1 95 ? 31.310 10.373 -28.439 1.00 80.81 95 ASN A O 1
ATOM 717 N N . SER A 1 96 ? 29.211 9.664 -28.090 1.00 74.38 96 SER A N 1
ATOM 718 C CA . SER A 1 96 ? 29.228 9.653 -26.621 1.00 74.38 96 SER A CA 1
ATOM 719 C C . SER A 1 96 ? 29.329 11.024 -25.936 1.00 74.38 96 SER A C 1
ATOM 721 O O . SER A 1 96 ? 29.529 11.073 -24.718 1.00 74.38 96 SER A O 1
ATOM 723 N N . ASN A 1 97 ? 29.123 12.130 -26.654 1.00 78.25 97 ASN A N 1
ATOM 724 C CA . ASN A 1 97 ? 29.033 13.459 -26.053 1.00 78.25 97 ASN A CA 1
ATOM 725 C C . ASN A 1 97 ? 27.668 13.648 -25.389 1.00 78.25 97 ASN A C 1
ATOM 727 O O . ASN A 1 97 ? 26.635 13.238 -25.915 1.00 78.25 97 ASN A O 1
ATOM 731 N N . LYS A 1 98 ? 27.650 14.296 -24.223 1.00 73.75 98 LYS A N 1
ATOM 732 C CA . LYS A 1 98 ? 26.413 14.600 -23.496 1.00 73.75 98 LYS A CA 1
ATOM 733 C C . LYS A 1 98 ? 25.590 15.622 -24.288 1.00 73.75 98 LYS A C 1
ATOM 735 O O . LYS A 1 98 ? 26.061 16.727 -24.547 1.00 73.75 98 LYS A O 1
ATOM 740 N N . LEU A 1 99 ? 24.369 15.255 -24.663 1.00 71.56 99 LEU A N 1
ATOM 741 C CA . LEU A 1 99 ? 23.401 16.163 -25.270 1.00 71.56 99 LEU A CA 1
ATOM 742 C C . LEU A 1 99 ? 22.932 17.181 -24.228 1.00 71.56 99 LEU A C 1
ATOM 744 O O . LEU A 1 99 ? 22.880 16.890 -23.028 1.00 71.56 99 LEU A O 1
ATOM 748 N N . ALA A 1 100 ? 22.555 18.371 -24.695 1.00 68.31 100 ALA A N 1
ATOM 749 C CA . ALA A 1 100 ? 21.905 19.367 -23.856 1.00 68.31 100 ALA A CA 1
ATOM 750 C C . ALA A 1 100 ? 20.592 18.781 -23.309 1.00 68.31 100 ALA A C 1
ATOM 752 O O . ALA A 1 100 ? 19.635 18.558 -24.047 1.00 68.31 100 ALA A O 1
ATOM 753 N N . GLY A 1 101 ? 20.566 18.487 -22.013 1.00 68.19 101 GLY A N 1
ATOM 754 C CA . GLY A 1 101 ? 19.417 17.910 -21.331 1.00 68.19 101 GLY A CA 1
ATOM 755 C C . GLY A 1 101 ? 19.564 18.023 -19.820 1.00 68.19 101 GLY A C 1
ATOM 756 O O . GLY A 1 101 ? 20.672 18.149 -19.293 1.00 68.19 101 GLY A O 1
ATOM 757 N N . HIS A 1 102 ? 18.437 17.991 -19.118 1.00 68.19 102 HIS A N 1
ATOM 758 C CA . HIS A 1 102 ? 18.404 18.087 -17.664 1.00 68.19 102 HIS A CA 1
ATOM 759 C C . HIS A 1 102 ? 18.452 16.701 -17.021 1.00 68.19 102 HIS A C 1
ATOM 761 O O . HIS A 1 102 ? 17.972 15.719 -17.586 1.00 68.19 102 HIS A O 1
ATOM 767 N N . VAL A 1 103 ? 19.031 16.628 -15.822 1.00 74.94 103 VAL A N 1
ATOM 768 C CA . VAL A 1 103 ? 18.860 15.463 -14.950 1.00 74.94 103 VAL A CA 1
ATOM 769 C C . VAL A 1 103 ? 17.392 15.406 -14.544 1.00 74.94 103 VAL A C 1
ATOM 771 O O . VAL A 1 103 ? 16.822 16.426 -14.157 1.00 74.94 103 VAL A O 1
ATOM 774 N N . TYR A 1 104 ? 16.782 14.231 -14.640 1.00 75.69 104 TYR A N 1
ATOM 775 C CA . TYR A 1 104 ? 15.386 14.030 -14.285 1.00 75.69 104 TYR A CA 1
ATOM 776 C C . TYR A 1 104 ? 15.224 12.855 -13.325 1.00 75.69 104 TYR A C 1
ATOM 778 O O . TYR A 1 104 ? 15.942 11.853 -13.381 1.00 75.69 104 TYR A O 1
ATOM 786 N N . ALA A 1 105 ? 14.238 12.997 -12.446 1.00 80.06 105 ALA A N 1
ATOM 787 C CA . ALA A 1 105 ? 13.736 11.942 -11.590 1.00 80.06 105 ALA A CA 1
ATOM 788 C C . ALA A 1 105 ? 12.217 11.903 -11.757 1.00 80.06 105 ALA A C 1
ATOM 790 O O . ALA A 1 105 ? 11.528 12.874 -11.447 1.00 80.06 105 ALA A O 1
ATOM 791 N N . PHE A 1 106 ? 11.702 10.795 -12.271 1.00 78.44 106 PHE A N 1
ATOM 792 C CA . PHE A 1 106 ? 10.271 10.551 -12.396 1.00 78.44 106 PHE A CA 1
ATOM 793 C C . PHE A 1 106 ? 9.888 9.423 -11.451 1.00 78.44 106 PHE A C 1
ATOM 795 O O . PHE A 1 106 ? 10.534 8.381 -11.464 1.00 78.44 106 PHE A O 1
ATOM 802 N N . GLY A 1 107 ? 8.839 9.608 -10.656 1.00 80.12 107 GLY A N 1
ATOM 803 C CA . GLY A 1 107 ? 8.326 8.591 -9.747 1.00 80.12 107 GLY A CA 1
ATOM 804 C C . GLY A 1 107 ? 6.819 8.451 -9.889 1.00 80.12 107 GLY A C 1
ATOM 805 O O . GLY A 1 107 ? 6.113 9.452 -9.919 1.00 80.12 107 GLY A O 1
ATOM 806 N N . GLU A 1 108 ? 6.338 7.215 -9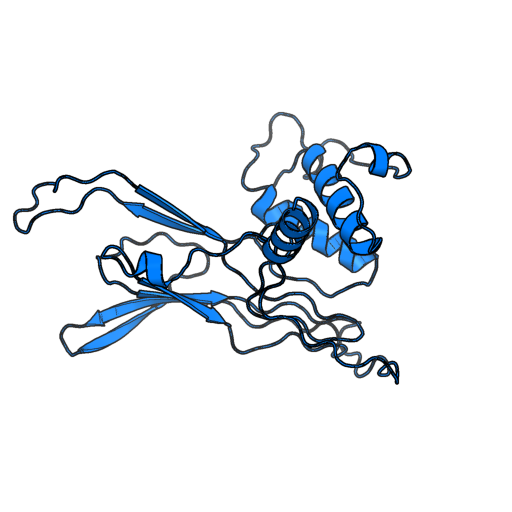.936 1.00 79.12 108 GLU A N 1
ATOM 807 C CA . GLU A 1 108 ? 4.920 6.892 -10.056 1.00 79.12 108 GLU A CA 1
ATOM 808 C C . GLU A 1 108 ? 4.548 5.798 -9.056 1.00 79.12 108 GLU A C 1
ATOM 810 O O . GLU A 1 108 ? 5.311 4.851 -8.840 1.00 79.12 108 GLU A O 1
ATOM 815 N N . THR A 1 109 ? 3.373 5.917 -8.437 1.00 83.12 109 THR A N 1
ATOM 816 C CA . THR A 1 109 ? 2.855 4.842 -7.579 1.00 83.12 109 THR A CA 1
ATOM 817 C C . THR A 1 109 ? 2.199 3.771 -8.436 1.00 83.12 109 THR A C 1
ATOM 819 O O . THR A 1 109 ? 1.587 4.057 -9.459 1.00 83.12 109 THR A O 1
ATOM 822 N N . ILE A 1 110 ? 2.321 2.513 -8.032 1.00 80.12 110 ILE A N 1
ATOM 823 C CA . ILE A 1 110 ? 1.756 1.393 -8.779 1.00 80.12 110 ILE A CA 1
ATOM 824 C C . ILE A 1 110 ? 0.448 0.981 -8.101 1.00 80.12 110 ILE A C 1
ATOM 826 O O . ILE A 1 110 ? 0.439 0.654 -6.913 1.00 80.12 110 ILE A O 1
ATOM 830 N N . TYR A 1 111 ? -0.648 0.985 -8.859 1.00 78.31 111 TYR A N 1
ATOM 831 C CA . TYR A 1 111 ? -1.949 0.497 -8.399 1.00 78.31 111 TYR A CA 1
ATOM 832 C C . TYR A 1 111 ? -1.940 -1.010 -8.105 1.00 78.31 111 TYR A C 1
ATOM 834 O O . TYR A 1 111 ? -1.029 -1.737 -8.495 1.00 78.31 111 TYR A O 1
ATOM 842 N N . GLY A 1 112 ? -2.990 -1.511 -7.460 1.00 79.44 112 GLY A N 1
ATOM 843 C CA . GLY A 1 112 ? -3.148 -2.934 -7.167 1.00 79.44 112 GLY A CA 1
ATOM 844 C C . GLY A 1 112 ? -4.612 -3.342 -7.077 1.00 79.44 112 GLY A C 1
ATOM 845 O O . GLY A 1 112 ? -5.463 -2.810 -7.795 1.00 79.44 112 GLY A O 1
ATOM 846 N N . GLY A 1 113 ? -4.907 -4.320 -6.222 1.00 78.75 113 GLY A N 1
ATOM 847 C CA . GLY A 1 113 ? -6.275 -4.711 -5.885 1.00 78.75 113 GLY A CA 1
ATOM 848 C C . GLY A 1 113 ? -6.776 -4.083 -4.580 1.00 78.75 113 GLY A C 1
ATOM 849 O O . GLY A 1 113 ? -5.997 -3.893 -3.643 1.00 78.75 113 GLY A O 1
ATOM 850 N N . SER A 1 114 ? -8.087 -3.846 -4.481 1.00 82.62 114 SER A N 1
ATOM 851 C CA . SER A 1 114 ? -8.770 -3.531 -3.215 1.00 82.62 114 SER A CA 1
ATOM 852 C C . SER A 1 114 ? -9.376 -4.778 -2.590 1.00 82.62 114 SER A C 1
ATOM 854 O O . SER A 1 114 ? -9.894 -5.625 -3.314 1.00 82.62 114 SER A O 1
ATOM 856 N N . GLY A 1 115 ? -9.348 -4.899 -1.266 1.00 79.94 115 GLY A N 1
ATOM 857 C CA . GLY A 1 115 ? -9.986 -6.008 -0.557 1.00 79.94 115 GLY A CA 1
ATOM 858 C C . GLY A 1 115 ? -11.443 -6.217 -0.968 1.00 79.94 115 GLY A C 1
ATOM 859 O O . GLY A 1 115 ? -12.162 -5.246 -1.216 1.00 79.94 115 GLY A O 1
ATOM 860 N N . ALA A 1 116 ? -11.873 -7.477 -1.048 1.00 78.00 116 ALA A N 1
ATOM 861 C CA . ALA A 1 116 ? -13.291 -7.793 -1.216 1.00 78.00 116 ALA A CA 1
ATOM 862 C C . ALA A 1 116 ? -14.083 -7.421 0.049 1.00 78.00 116 ALA A C 1
ATOM 864 O O . ALA A 1 116 ? -13.513 -7.320 1.133 1.00 78.00 116 ALA A O 1
ATOM 865 N N . THR A 1 117 ? -15.392 -7.242 -0.066 1.00 79.81 117 THR A N 1
ATOM 866 C CA . THR A 1 117 ? -16.292 -7.026 1.078 1.00 79.81 117 THR A CA 1
ATOM 867 C C . THR A 1 117 ? -17.233 -8.218 1.241 1.00 79.81 117 THR A C 1
ATOM 869 O O . THR A 1 117 ? -17.189 -9.177 0.466 1.00 79.81 117 THR A O 1
ATOM 872 N N . ALA A 1 118 ? -18.123 -8.160 2.233 1.00 73.75 118 ALA A N 1
ATOM 873 C CA . ALA A 1 118 ? -19.185 -9.153 2.394 1.00 73.75 118 ALA A CA 1
ATOM 874 C C . ALA A 1 118 ? -20.142 -9.224 1.189 1.00 73.75 118 ALA A C 1
ATOM 876 O O . ALA A 1 118 ? -20.814 -10.233 0.992 1.00 73.75 118 ALA A O 1
ATOM 877 N N . VAL A 1 119 ? -20.225 -8.153 0.393 1.00 70.81 119 VAL A N 1
ATOM 878 C CA . VAL A 1 119 ? -21.261 -7.975 -0.638 1.00 70.81 119 VAL A CA 1
ATOM 879 C C . VAL A 1 119 ? -20.706 -7.774 -2.048 1.00 70.81 119 VAL A C 1
ATOM 881 O O . VAL A 1 119 ? -21.457 -7.901 -3.015 1.00 70.81 119 VAL A O 1
ATOM 884 N N . ALA A 1 120 ? -19.415 -7.460 -2.194 1.00 70.69 120 ALA A N 1
ATOM 885 C CA . ALA A 1 120 ? -18.816 -7.124 -3.481 1.00 70.69 120 ALA A CA 1
ATOM 886 C C . ALA A 1 120 ? -17.358 -7.584 -3.607 1.00 70.69 120 ALA A C 1
ATOM 888 O O . ALA A 1 120 ? -16.603 -7.621 -2.633 1.00 70.69 120 ALA A O 1
ATOM 889 N N . ASP A 1 121 ? -16.981 -7.962 -4.831 1.00 73.62 121 ASP A N 1
ATOM 890 C CA . ASP A 1 121 ? -15.629 -8.420 -5.158 1.00 73.62 121 ASP A CA 1
ATOM 891 C C . ASP A 1 121 ? -14.630 -7.271 -5.032 1.00 73.62 121 ASP A C 1
ATOM 893 O O . ASP A 1 121 ? -14.966 -6.113 -5.268 1.00 73.62 121 ASP A O 1
ATOM 897 N N . GLY A 1 122 ? -13.368 -7.593 -4.761 1.00 71.00 122 GLY A N 1
ATOM 898 C CA . GLY A 1 122 ? -12.305 -6.596 -4.770 1.00 71.00 122 GLY A CA 1
ATOM 899 C C . GLY A 1 122 ? -12.133 -5.937 -6.144 1.00 71.00 122 GLY A C 1
ATOM 900 O O . GLY A 1 122 ? -12.097 -6.615 -7.179 1.00 71.00 122 GLY A O 1
ATOM 901 N N . ALA A 1 123 ? -11.976 -4.612 -6.176 1.00 74.88 123 ALA A N 1
ATOM 902 C CA . ALA A 1 123 ? -11.650 -3.887 -7.396 1.00 74.88 123 ALA A CA 1
ATOM 903 C C . ALA A 1 123 ? -10.201 -4.165 -7.824 1.00 74.88 123 ALA A C 1
ATOM 905 O O . ALA A 1 123 ? -9.325 -4.455 -7.009 1.00 74.88 123 ALA A O 1
ATOM 906 N N . ARG A 1 124 ? -9.939 -4.062 -9.128 1.00 72.00 124 ARG A N 1
ATOM 907 C CA . ARG A 1 124 ? -8.617 -4.280 -9.730 1.00 72.00 124 ARG A CA 1
ATOM 908 C C . ARG A 1 124 ? -8.120 -2.992 -10.352 1.00 72.00 124 ARG A C 1
ATOM 910 O O . ARG A 1 124 ? -8.904 -2.282 -10.976 1.00 72.00 124 ARG A O 1
ATOM 917 N N . GLY A 1 125 ? -6.817 -2.763 -10.288 1.00 73.50 125 GLY A N 1
ATOM 918 C CA . GLY A 1 125 ? -6.202 -1.618 -10.948 1.00 73.50 125 GLY A CA 1
ATOM 919 C C . GLY A 1 125 ? -6.558 -0.303 -10.306 1.00 73.50 125 GLY A C 1
ATOM 920 O O . GLY A 1 125 ? -6.716 0.702 -10.991 1.00 73.50 125 GLY A O 1
ATOM 921 N N . VAL A 1 126 ? -6.738 -0.342 -8.993 1.00 77.00 126 VAL A N 1
ATOM 922 C CA . VAL A 1 126 ? -7.119 0.813 -8.204 1.00 77.00 126 VAL A CA 1
ATOM 923 C C . VAL A 1 126 ? -5.994 1.158 -7.252 1.00 77.00 126 VAL A C 1
ATOM 925 O O . VAL A 1 126 ? -5.288 0.291 -6.732 1.00 77.00 126 VAL A O 1
ATOM 928 N N . HIS A 1 127 ? -5.828 2.452 -7.041 1.00 82.88 127 HIS A N 1
ATOM 929 C CA . HIS A 1 127 ? -5.003 2.954 -5.968 1.00 82.88 127 HIS A CA 1
ATOM 930 C C . HIS A 1 127 ? -5.806 2.880 -4.665 1.00 82.88 127 HIS A C 1
ATOM 932 O O . HIS A 1 127 ? -6.936 3.360 -4.593 1.00 82.88 127 HIS A O 1
ATOM 938 N N . THR A 1 128 ? -5.237 2.250 -3.643 1.00 83.25 128 THR A N 1
ATOM 939 C CA . THR A 1 128 ? -5.868 2.036 -2.339 1.00 83.25 128 THR A CA 1
ATOM 940 C C . THR A 1 128 ? -5.040 2.685 -1.245 1.00 83.25 128 THR A C 1
ATOM 942 O O . THR A 1 128 ? -3.818 2.528 -1.209 1.00 83.25 128 THR A O 1
ATOM 945 N N . TYR A 1 129 ? -5.705 3.354 -0.308 1.00 88.31 129 TYR A N 1
ATOM 946 C CA . TYR A 1 129 ? -5.072 3.976 0.855 1.00 88.31 129 TYR A CA 1
ATOM 947 C C . TYR A 1 129 ? -3.956 4.958 0.459 1.00 88.31 129 TYR A C 1
ATOM 949 O O . TYR A 1 129 ? -4.235 5.952 -0.210 1.00 88.31 129 TYR A O 1
ATOM 957 N N . MET A 1 130 ? -2.702 4.694 0.835 1.00 87.06 130 MET A N 1
ATOM 958 C CA . MET A 1 130 ? -1.582 5.622 0.656 1.00 87.06 130 MET A CA 1
ATOM 959 C C . MET A 1 130 ? -1.124 5.739 -0.799 1.00 87.06 130 MET A C 1
ATOM 961 O O . MET A 1 130 ? -0.369 6.653 -1.122 1.00 87.06 130 MET A O 1
ATOM 965 N N . THR A 1 131 ? -1.604 4.865 -1.693 1.00 79.31 131 THR A N 1
ATOM 966 C CA . THR A 1 131 ? -1.378 5.013 -3.135 1.00 79.31 131 THR A CA 1
ATOM 967 C C . THR A 1 131 ? -2.402 5.910 -3.819 1.00 79.31 131 THR A C 1
ATOM 969 O O . THR A 1 131 ? -2.210 6.124 -5.006 1.00 79.31 131 THR A O 1
ATOM 972 N N . ASN A 1 132 ? -3.457 6.412 -3.146 1.00 74.06 132 ASN A N 1
ATOM 973 C CA . ASN A 1 132 ? -4.596 7.149 -3.738 1.00 74.06 132 ASN A CA 1
ATOM 974 C C . ASN A 1 132 ? -4.224 8.529 -4.327 1.00 74.06 132 ASN A C 1
ATOM 976 O O . ASN A 1 132 ? -4.709 9.578 -3.905 1.00 74.06 132 ASN A O 1
ATOM 980 N N . ALA A 1 133 ? -3.341 8.505 -5.316 1.00 64.38 133 ALA A N 1
ATOM 981 C CA . ALA A 1 133 ? -2.909 9.588 -6.166 1.00 64.38 133 ALA A CA 1
ATOM 982 C C . ALA A 1 133 ? -3.303 9.250 -7.612 1.00 64.38 133 ALA A C 1
ATOM 984 O O . ALA A 1 133 ? -3.455 8.086 -7.986 1.00 64.38 133 ALA A O 1
ATOM 985 N N . ARG A 1 134 ? -3.501 10.283 -8.432 1.00 67.69 134 ARG A N 1
ATOM 986 C CA . ARG A 1 134 ? -3.786 10.121 -9.860 1.00 67.69 134 ARG A CA 1
ATOM 987 C C . ARG A 1 134 ? -2.519 9.653 -10.577 1.00 67.69 134 ARG A C 1
ATOM 989 O O . ARG A 1 134 ? -1.481 10.284 -10.414 1.00 67.69 134 ARG A O 1
ATOM 996 N N . ILE A 1 135 ? -2.633 8.610 -11.400 1.00 70.56 135 ILE A N 1
ATOM 997 C CA . ILE A 1 135 ? -1.525 8.147 -12.242 1.00 70.56 135 ILE A CA 1
ATOM 998 C C . ILE A 1 135 ? -1.225 9.156 -13.358 1.00 70.56 135 ILE A C 1
ATOM 1000 O O . ILE A 1 135 ? -2.145 9.757 -13.927 1.00 70.56 135 ILE A O 1
ATOM 1004 N N . THR A 1 136 ? 0.055 9.321 -13.691 1.00 69.12 136 THR A N 1
ATOM 1005 C CA . THR A 1 136 ? 0.489 10.093 -14.863 1.00 69.12 136 THR A CA 1
ATOM 1006 C C . THR A 1 136 ? -0.133 9.531 -16.143 1.00 69.12 136 THR A C 1
ATOM 1008 O O . THR A 1 136 ? -0.177 8.315 -16.339 1.00 69.12 136 THR A O 1
ATOM 1011 N N . ASP A 1 137 ? -0.599 10.412 -17.037 1.00 66.25 137 ASP A N 1
ATOM 1012 C CA . ASP A 1 137 ? -1.150 9.993 -18.329 1.00 66.25 137 ASP A CA 1
ATOM 1013 C C . ASP A 1 137 ? -0.081 9.224 -19.136 1.00 66.25 137 ASP A C 1
ATOM 1015 O O . ASP A 1 137 ? 0.970 9.792 -19.463 1.00 66.25 137 ASP A O 1
ATOM 1019 N N . PRO A 1 138 ? -0.329 7.949 -19.494 1.00 58.12 138 PRO A N 1
ATOM 1020 C CA . PRO A 1 138 ? 0.627 7.134 -20.236 1.00 58.12 138 PRO A CA 1
ATOM 1021 C C . PRO A 1 138 ? 0.907 7.654 -21.653 1.00 58.12 138 PRO A C 1
ATOM 1023 O O . PRO A 1 138 ? 1.875 7.232 -22.278 1.00 58.12 138 PRO A O 1
ATOM 1026 N N . ASN A 1 139 ? 0.086 8.551 -22.204 1.00 55.19 139 ASN A N 1
ATOM 1027 C CA . ASN A 1 139 ? 0.378 9.201 -23.483 1.00 55.19 139 ASN A CA 1
ATOM 1028 C C . ASN A 1 139 ? 1.335 10.391 -23.336 1.00 55.19 139 ASN A C 1
ATOM 1030 O O . ASN A 1 139 ? 1.978 10.768 -24.316 1.00 55.19 139 ASN A O 1
ATOM 1034 N N . LEU A 1 140 ? 1.474 10.949 -22.130 1.00 55.66 140 LEU A N 1
ATOM 1035 C CA . LEU A 1 140 ? 2.458 11.990 -21.836 1.00 55.66 140 LEU A CA 1
ATOM 1036 C C . LEU A 1 140 ? 3.881 11.405 -21.781 1.00 55.66 140 LEU A C 1
ATOM 1038 O O . LEU A 1 140 ? 4.824 12.049 -22.229 1.00 55.66 140 LEU A O 1
ATOM 1042 N N . SER A 1 141 ? 4.027 10.164 -21.299 1.00 50.47 141 SER A N 1
ATOM 1043 C CA . SER A 1 141 ? 5.314 9.454 -21.197 1.00 50.47 141 SER A CA 1
ATOM 1044 C C . SER A 1 141 ? 5.813 8.853 -22.518 1.00 50.47 141 SER A C 1
ATOM 1046 O O . SER A 1 141 ? 6.999 8.560 -22.645 1.00 50.47 141 SER A O 1
ATOM 1048 N N . LYS A 1 142 ? 4.951 8.731 -23.540 1.00 48.66 142 LYS A N 1
ATOM 1049 C CA . LYS A 1 142 ? 5.336 8.281 -24.896 1.00 48.66 142 LYS A CA 1
ATOM 1050 C C . LYS A 1 142 ? 6.200 9.283 -25.665 1.00 48.66 142 LYS A C 1
ATOM 1052 O O . LYS A 1 142 ? 6.697 8.940 -26.733 1.00 48.66 142 LYS A O 1
ATOM 1057 N N . ARG A 1 143 ? 6.369 10.505 -25.153 1.00 47.38 143 ARG A N 1
ATOM 1058 C CA . ARG A 1 143 ? 7.262 11.509 -25.738 1.00 47.38 143 ARG A CA 1
ATOM 1059 C C . ARG A 1 143 ? 8.705 11.183 -25.324 1.00 47.38 143 ARG A C 1
ATOM 1061 O O . ARG A 1 143 ? 9.192 11.593 -24.278 1.00 47.38 143 ARG A O 1
ATOM 1068 N N . ASP A 1 144 ? 9.322 10.342 -26.147 1.00 49.62 144 ASP A N 1
ATOM 1069 C CA . ASP A 1 144 ? 10.760 10.238 -26.435 1.00 49.62 144 ASP A CA 1
ATOM 1070 C C . ASP A 1 144 ? 11.743 9.740 -25.360 1.00 49.62 144 ASP A C 1
ATOM 1072 O O . ASP A 1 144 ? 12.940 9.688 -25.638 1.00 49.62 144 ASP A O 1
ATOM 1076 N N . ILE A 1 145 ? 11.300 9.307 -24.171 1.00 52.81 145 ILE A N 1
ATOM 1077 C CA . ILE A 1 145 ? 12.246 8.892 -23.110 1.00 52.81 145 ILE A CA 1
ATOM 1078 C C . ILE A 1 145 ? 12.081 7.418 -22.693 1.00 52.81 145 ILE A C 1
ATOM 1080 O O . ILE A 1 145 ? 13.045 6.659 -22.793 1.00 52.81 145 ILE A O 1
ATOM 1084 N N . LEU A 1 146 ? 10.886 6.963 -22.288 1.00 52.12 146 LEU A N 1
ATOM 1085 C CA . LEU A 1 146 ? 10.612 5.562 -21.913 1.00 52.12 146 LEU A CA 1
ATOM 1086 C C . LEU A 1 146 ? 9.105 5.265 -21.920 1.00 52.12 146 LEU A C 1
ATOM 1088 O O . LEU A 1 146 ? 8.313 6.036 -21.386 1.00 52.12 146 LEU A O 1
ATOM 1092 N N . SER A 1 147 ? 8.709 4.108 -22.458 1.00 56.09 147 SER A N 1
ATOM 1093 C CA . SER A 1 147 ? 7.324 3.621 -22.385 1.00 56.09 147 SER A CA 1
ATOM 1094 C C . SER A 1 147 ? 7.195 2.583 -21.271 1.00 56.09 147 SER A C 1
ATOM 1096 O O . SER A 1 147 ? 7.907 1.582 -21.262 1.00 56.09 147 SER A O 1
ATOM 1098 N N . PHE A 1 148 ? 6.266 2.780 -20.337 1.00 60.03 148 PHE A N 1
ATOM 1099 C CA . PHE A 1 148 ? 5.921 1.764 -19.341 1.00 60.03 148 PHE A CA 1
ATOM 1100 C C . PHE A 1 148 ? 4.448 1.377 -19.472 1.00 60.03 148 PHE A C 1
ATOM 1102 O O . PHE A 1 148 ? 3.582 2.218 -19.706 1.00 60.03 148 PHE A O 1
ATOM 1109 N N . CYS A 1 149 ? 4.170 0.083 -19.336 1.00 57.00 149 CYS A N 1
ATOM 1110 C CA . CYS A 1 149 ? 2.825 -0.466 -19.333 1.00 57.00 149 CYS A CA 1
ATOM 1111 C C . CYS A 1 149 ? 2.596 -1.159 -17.993 1.00 57.00 149 CYS A C 1
ATOM 1113 O O . CYS A 1 149 ? 3.237 -2.154 -17.665 1.00 57.00 149 CYS A O 1
ATOM 1115 N N . VAL A 1 150 ? 1.664 -0.642 -17.203 1.00 57.19 150 VAL A N 1
ATOM 1116 C CA . VAL A 1 150 ? 1.178 -1.370 -16.032 1.00 57.19 150 VAL A CA 1
ATOM 1117 C C . VAL A 1 150 ? -0.030 -2.183 -16.491 1.00 57.19 150 VAL A C 1
ATOM 1119 O O . VAL A 1 150 ? -0.933 -1.652 -17.135 1.00 57.19 150 VAL A O 1
ATOM 1122 N N . SER A 1 151 ? -0.002 -3.485 -16.232 1.00 54.78 151 SER A N 1
ATOM 1123 C CA . SER A 1 151 ? -1.037 -4.450 -16.592 1.00 54.78 151 SER A CA 1
ATOM 1124 C C . SER A 1 151 ? -1.516 -5.178 -15.336 1.00 54.78 151 SER A C 1
ATOM 1126 O O . SER A 1 151 ? -0.792 -5.334 -14.358 1.00 54.78 151 SER A O 1
ATOM 1128 N N . LEU A 1 152 ? -2.766 -5.626 -15.329 1.00 54.97 152 LEU A N 1
ATOM 1129 C CA . LEU A 1 152 ? -3.358 -6.261 -14.151 1.00 54.97 152 LEU A CA 1
ATOM 1130 C C . LEU A 1 152 ? -3.075 -7.759 -14.148 1.00 54.97 152 LEU A C 1
ATOM 1132 O O . LEU A 1 152 ? -3.409 -8.430 -15.124 1.00 54.97 152 LEU A O 1
ATOM 1136 N N . ALA A 1 153 ? -2.553 -8.304 -13.042 1.00 51.66 153 ALA A N 1
ATOM 1137 C CA . ALA A 1 153 ? -2.494 -9.756 -12.876 1.00 51.66 153 ALA A CA 1
ATOM 1138 C C . ALA A 1 153 ? -3.914 -10.348 -12.984 1.00 51.66 153 ALA A C 1
ATOM 1140 O O . ALA A 1 153 ? -4.838 -9.777 -12.408 1.00 51.66 153 ALA A O 1
ATOM 1141 N N . PRO A 1 154 ? -4.134 -11.458 -13.714 1.00 47.97 154 PRO A N 1
ATOM 1142 C CA . PRO A 1 154 ? -5.458 -11.949 -14.118 1.00 47.97 154 PRO A CA 1
ATOM 1143 C C . PRO A 1 154 ? -6.415 -12.345 -12.975 1.00 47.97 154 PRO A C 1
ATOM 1145 O O . PRO A 1 154 ? -7.626 -12.277 -13.167 1.00 47.97 154 PRO A O 1
ATOM 1148 N N . GLU A 1 155 ? -5.948 -12.630 -11.760 1.00 52.78 155 GLU A N 1
ATOM 1149 C CA . GLU A 1 155 ? -6.790 -13.157 -10.664 1.00 52.78 155 GLU A CA 1
ATOM 1150 C C . GLU A 1 155 ? -7.462 -12.068 -9.798 1.00 52.78 155 GLU A C 1
ATOM 1152 O O . GLU A 1 155 ? -6.878 -11.022 -9.504 1.00 52.78 155 GLU A O 1
ATOM 1157 N N . ARG A 1 156 ? -8.741 -12.272 -9.440 1.00 51.59 156 ARG A N 1
ATOM 1158 C CA . ARG A 1 156 ? -9.564 -11.379 -8.591 1.00 51.59 156 ARG A CA 1
ATOM 1159 C C . ARG A 1 156 ? -9.652 -11.934 -7.171 1.00 51.59 156 ARG A C 1
ATOM 1161 O O . ARG A 1 156 ? -9.814 -13.138 -7.025 1.00 51.59 156 ARG A O 1
ATOM 1168 N N . ALA A 1 157 ? -9.677 -11.062 -6.160 1.00 55.34 157 ALA A N 1
ATOM 1169 C CA . ALA A 1 157 ? -10.297 -11.424 -4.887 1.00 55.34 157 ALA A CA 1
ATOM 1170 C C . ALA A 1 157 ? -11.811 -11.497 -5.076 1.00 55.34 157 ALA A C 1
ATOM 1172 O O . ALA A 1 157 ? -12.442 -10.484 -5.391 1.00 55.34 157 ALA A O 1
ATOM 1173 N N . ALA A 1 158 ? -12.380 -12.683 -4.888 1.00 52.94 158 ALA A N 1
ATOM 1174 C CA . ALA A 1 158 ? -13.820 -12.878 -4.906 1.00 52.94 158 ALA A CA 1
ATOM 1175 C C . ALA A 1 158 ? -14.442 -12.546 -3.536 1.00 52.94 158 ALA A C 1
ATOM 1177 O O . ALA A 1 158 ? -13.849 -12.774 -2.476 1.00 52.94 158 ALA A O 1
ATOM 1178 N N . ALA A 1 159 ? -15.642 -11.967 -3.563 1.00 50.09 159 ALA A N 1
ATOM 1179 C CA . ALA A 1 159 ? -16.460 -11.713 -2.386 1.00 50.09 159 ALA A CA 1
ATOM 1180 C C . ALA A 1 159 ? -16.963 -13.025 -1.789 1.00 50.09 159 ALA A C 1
ATOM 1182 O O . ALA A 1 159 ? -17.470 -13.883 -2.511 1.00 50.09 159 ALA A O 1
ATOM 1183 N N . GLY A 1 160 ? -16.873 -13.165 -0.466 1.00 45.34 160 GLY A N 1
ATOM 1184 C CA . GLY A 1 160 ? -17.505 -14.276 0.250 1.00 45.34 160 GLY A CA 1
ATOM 1185 C C . GLY A 1 160 ? -16.973 -15.676 -0.085 1.00 45.34 160 GLY A C 1
ATOM 1186 O O . GLY A 1 160 ? -17.650 -16.652 0.228 1.00 45.34 160 GLY A O 1
ATOM 1187 N N . THR A 1 161 ? -15.787 -15.790 -0.698 1.00 49.66 161 THR A N 1
ATOM 1188 C CA . THR A 1 161 ? -15.109 -17.074 -0.969 1.00 49.66 161 THR A CA 1
ATOM 1189 C C . THR A 1 161 ? -14.065 -17.443 0.089 1.00 49.66 161 THR A C 1
ATOM 1191 O O . THR A 1 161 ? -13.257 -18.340 -0.124 1.00 49.66 161 THR A O 1
ATOM 1194 N N . GLY A 1 162 ? -14.067 -16.762 1.239 1.00 50.19 162 GLY A N 1
ATOM 1195 C CA . GLY A 1 162 ? -13.279 -17.177 2.395 1.00 50.19 162 GLY A CA 1
ATOM 1196 C C . GLY A 1 162 ? -11.809 -16.770 2.348 1.00 50.19 162 GLY A C 1
ATOM 1197 O O . GLY A 1 162 ? -10.920 -17.606 2.467 1.00 50.19 162 GLY A O 1
ATOM 1198 N N . GLY A 1 163 ? -11.532 -15.471 2.213 1.00 51.47 163 GLY A N 1
ATOM 1199 C CA . GLY A 1 163 ? -10.196 -14.943 2.519 1.00 51.47 163 GLY A CA 1
ATOM 1200 C C . GLY A 1 163 ? -9.051 -15.412 1.608 1.00 51.47 163 GLY A C 1
ATOM 1201 O O . GLY A 1 163 ? -7.894 -15.277 2.002 1.00 51.47 163 GLY A O 1
ATOM 1202 N N . GLU A 1 164 ? -9.335 -15.956 0.418 1.00 53.50 164 GLU A N 1
ATOM 1203 C CA . GLU A 1 164 ? -8.289 -16.428 -0.498 1.00 53.50 164 GLU A CA 1
ATOM 1204 C C . GLU A 1 164 ? -7.327 -15.308 -0.923 1.00 53.50 164 GLU A C 1
ATOM 1206 O O . GLU A 1 164 ? -7.673 -14.121 -0.986 1.00 53.50 164 GLU A O 1
ATOM 1211 N N . THR A 1 165 ? -6.079 -15.699 -1.183 1.00 55.44 165 THR A N 1
ATOM 1212 C CA . THR A 1 165 ? -4.995 -14.770 -1.516 1.00 55.44 165 THR A CA 1
ATOM 1213 C C . THR A 1 165 ? -5.173 -14.238 -2.933 1.00 55.44 165 THR A C 1
ATOM 1215 O O . THR A 1 165 ? -5.435 -15.002 -3.857 1.00 55.44 165 THR A O 1
ATOM 1218 N N . GLY A 1 166 ? -4.977 -12.934 -3.120 1.00 58.78 166 GLY A N 1
ATOM 1219 C CA . GLY A 1 166 ? -4.969 -12.326 -4.446 1.00 58.78 166 GLY A CA 1
ATOM 1220 C C . GLY A 1 166 ? -3.867 -12.850 -5.356 1.00 58.78 166 GLY A C 1
ATOM 1221 O O . GLY A 1 166 ? -2.859 -13.395 -4.900 1.00 58.78 166 GLY A O 1
ATOM 1222 N N . GLY A 1 167 ? -4.046 -12.614 -6.657 1.00 59.34 167 GLY A N 1
ATOM 1223 C CA . GLY A 1 167 ? -3.091 -13.037 -7.674 1.00 59.34 167 GLY A CA 1
ATOM 1224 C C . GLY A 1 167 ? -1.683 -12.494 -7.473 1.00 59.34 167 GLY A C 1
ATOM 1225 O O . GLY A 1 167 ? -1.478 -11.394 -6.949 1.00 59.34 167 GLY A O 1
ATOM 1226 N N . ARG A 1 168 ? -0.696 -13.269 -7.926 1.00 65.19 168 ARG A N 1
ATOM 1227 C CA . ARG A 1 168 ? 0.722 -12.915 -7.800 1.00 65.19 168 ARG A CA 1
ATOM 1228 C C . ARG A 1 168 ? 1.093 -11.741 -8.706 1.00 65.19 168 ARG A C 1
ATOM 1230 O O . ARG A 1 168 ? 0.700 -11.683 -9.868 1.00 65.19 168 ARG A O 1
ATOM 1237 N N . ALA A 1 169 ? 1.910 -10.840 -8.167 1.00 71.12 169 ALA A N 1
ATOM 1238 C CA . ALA A 1 169 ? 2.560 -9.787 -8.938 1.00 71.12 169 ALA A CA 1
ATOM 1239 C C . ALA A 1 169 ? 3.786 -10.318 -9.689 1.00 71.12 169 ALA A C 1
ATOM 1241 O O . ALA A 1 169 ? 4.450 -11.248 -9.223 1.00 71.12 169 ALA A O 1
ATOM 1242 N N . ALA A 1 170 ? 4.138 -9.673 -10.798 1.00 76.81 170 ALA A N 1
ATOM 1243 C CA . ALA A 1 170 ? 5.383 -9.924 -11.516 1.00 76.81 170 ALA A CA 1
ATOM 1244 C C . ALA A 1 170 ? 5.840 -8.673 -12.271 1.00 76.81 170 ALA A C 1
ATOM 1246 O O . ALA A 1 170 ? 5.024 -7.916 -12.782 1.00 76.81 170 ALA A O 1
ATOM 1247 N N . ASN A 1 171 ? 7.151 -8.469 -12.368 1.00 83.06 171 ASN A N 1
ATOM 1248 C CA . ASN A 1 171 ? 7.740 -7.331 -13.071 1.00 83.06 171 ASN A CA 1
ATOM 1249 C C . ASN A 1 171 ? 8.607 -7.849 -14.218 1.00 83.06 171 ASN A C 1
ATOM 1251 O O . ASN A 1 171 ? 9.473 -8.701 -13.992 1.00 83.06 171 ASN A O 1
ATOM 1255 N N . TYR A 1 172 ? 8.411 -7.306 -15.415 1.00 83.81 172 TYR A N 1
ATOM 1256 C CA . TYR A 1 172 ? 9.135 -7.688 -16.618 1.00 83.81 172 TYR A CA 1
ATOM 1257 C C . TYR A 1 172 ? 9.760 -6.476 -17.296 1.00 83.81 172 TYR A C 1
ATOM 1259 O O . TYR A 1 172 ? 9.164 -5.406 -17.392 1.00 83.81 172 TYR A O 1
ATOM 1267 N N . TRP A 1 173 ? 10.952 -6.681 -17.837 1.00 84.81 173 TRP A N 1
ATOM 1268 C CA . TRP A 1 173 ? 11.551 -5.804 -18.825 1.00 84.81 173 TRP A CA 1
ATOM 1269 C C . TRP A 1 173 ? 11.518 -6.497 -20.178 1.00 84.81 173 TRP A C 1
ATOM 1271 O O . TRP A 1 173 ? 12.032 -7.607 -20.332 1.00 84.81 173 TRP A O 1
ATOM 1281 N N . VAL A 1 174 ? 10.891 -5.844 -21.148 1.00 84.12 174 VAL A N 1
ATOM 1282 C CA . VAL A 1 174 ? 10.752 -6.336 -22.511 1.00 84.12 174 VAL A CA 1
ATOM 1283 C C . VAL A 1 174 ? 11.745 -5.588 -23.393 1.00 84.12 174 VAL A C 1
ATOM 1285 O O . VAL A 1 174 ? 11.650 -4.371 -23.570 1.00 84.12 174 VAL A O 1
ATOM 1288 N N . LYS A 1 175 ? 12.722 -6.324 -23.933 1.00 80.88 175 LYS A N 1
ATOM 1289 C CA . LYS A 1 175 ? 13.698 -5.807 -24.901 1.00 80.88 175 LYS A CA 1
ATOM 1290 C C . LYS A 1 175 ? 13.356 -6.308 -26.298 1.00 80.88 175 LYS A C 1
ATOM 1292 O O . LYS A 1 175 ? 13.280 -7.517 -26.504 1.00 80.88 175 LYS A O 1
ATOM 1297 N N . LYS A 1 176 ? 13.245 -5.396 -27.262 1.00 79.88 176 LYS A N 1
ATOM 1298 C CA . LYS A 1 176 ? 13.227 -5.733 -28.691 1.00 79.88 176 LYS A CA 1
ATOM 1299 C C . LYS A 1 176 ? 14.577 -6.343 -29.072 1.00 79.88 176 LYS A C 1
ATOM 1301 O O . LYS A 1 176 ? 15.618 -5.748 -28.793 1.00 79.88 176 LYS A O 1
ATOM 1306 N N . ARG A 1 177 ? 14.581 -7.533 -29.669 1.00 79.62 177 ARG A N 1
ATOM 1307 C CA . ARG A 1 177 ? 15.785 -8.126 -30.259 1.00 79.62 177 ARG A CA 1
ATOM 1308 C C . ARG A 1 177 ? 15.938 -7.674 -31.720 1.00 79.62 177 ARG A C 1
ATOM 1310 O O . ARG A 1 177 ? 14.943 -7.325 -32.354 1.00 79.62 177 ARG A O 1
ATOM 1317 N N . PRO A 1 178 ? 17.164 -7.718 -32.274 1.00 77.75 178 PRO A N 1
ATOM 1318 C CA . PRO A 1 178 ? 17.408 -7.386 -33.681 1.00 77.75 178 PRO A CA 1
ATOM 1319 C C . PRO A 1 178 ? 16.652 -8.274 -34.682 1.00 77.75 178 PRO A C 1
ATOM 1321 O O . PRO A 1 178 ? 16.413 -7.850 -35.804 1.00 77.75 178 PRO A O 1
ATOM 1324 N N . ASP A 1 179 ? 16.260 -9.486 -34.278 1.00 83.69 179 ASP A N 1
ATOM 1325 C CA . ASP A 1 179 ? 15.469 -10.436 -35.076 1.00 83.69 179 ASP A CA 1
ATOM 1326 C C . ASP A 1 179 ? 13.960 -10.103 -35.108 1.00 83.69 179 ASP A C 1
ATOM 1328 O O . ASP A 1 179 ? 13.180 -10.840 -35.704 1.00 83.69 179 ASP A O 1
ATOM 1332 N N . GLY A 1 180 ? 13.539 -9.012 -34.456 1.00 79.25 180 GLY A N 1
ATOM 1333 C CA . GLY A 1 180 ? 12.142 -8.589 -34.350 1.00 79.25 180 GLY A CA 1
ATOM 1334 C C . GLY A 1 180 ? 11.359 -9.232 -33.199 1.00 79.25 180 GLY A C 1
ATOM 1335 O O . GLY A 1 180 ? 10.242 -8.791 -32.923 1.00 79.25 180 GLY A O 1
ATOM 1336 N N . ASN A 1 181 ? 11.929 -10.212 -32.488 1.00 85.19 181 ASN A N 1
ATOM 1337 C CA . ASN A 1 181 ? 11.274 -10.870 -31.357 1.00 85.19 181 ASN A CA 1
ATOM 1338 C C . ASN A 1 181 ? 11.459 -10.094 -30.044 1.00 85.19 181 ASN A C 1
ATOM 1340 O O . ASN A 1 181 ? 12.458 -9.410 -29.819 1.00 85.19 181 ASN A O 1
ATOM 1344 N N . ASP A 1 182 ? 10.520 -10.258 -29.114 1.00 86.88 182 ASP A N 1
ATOM 1345 C CA . ASP A 1 182 ? 10.600 -9.639 -27.792 1.00 86.88 182 ASP A CA 1
ATOM 1346 C C . ASP A 1 182 ? 11.288 -10.585 -26.785 1.00 86.88 182 ASP A C 1
ATOM 1348 O O . ASP A 1 182 ? 10.897 -11.739 -26.599 1.00 86.88 182 ASP A O 1
ATOM 1352 N N . ARG A 1 183 ? 12.317 -10.097 -26.082 1.00 86.25 183 ARG A N 1
ATOM 1353 C CA . ARG A 1 183 ? 12.938 -10.786 -24.941 1.00 86.25 183 ARG A CA 1
ATOM 1354 C C . ARG A 1 183 ? 12.309 -10.302 -23.644 1.00 86.25 183 ARG A C 1
ATOM 1356 O O . ARG A 1 183 ? 12.507 -9.153 -23.262 1.00 86.25 183 ARG A O 1
ATOM 1363 N N . TRP A 1 184 ? 11.659 -11.211 -22.928 1.00 87.94 184 TRP A N 1
ATOM 1364 C CA . TRP A 1 184 ? 11.075 -10.949 -21.616 1.00 87.94 184 TRP A CA 1
ATOM 1365 C C . TRP A 1 184 ? 12.064 -11.317 -20.511 1.00 87.94 184 TRP A C 1
ATOM 1367 O O . TRP A 1 184 ? 12.536 -12.451 -20.434 1.00 87.94 184 TRP A O 1
ATOM 1377 N N . ILE A 1 185 ? 12.407 -10.347 -19.668 1.00 87.81 185 ILE A N 1
ATOM 1378 C CA . ILE A 1 185 ? 13.351 -10.499 -18.558 1.00 87.81 185 ILE A CA 1
ATOM 1379 C C . ILE A 1 185 ? 12.596 -10.242 -17.258 1.00 87.81 185 ILE A C 1
ATOM 1381 O O . ILE A 1 185 ? 12.011 -9.177 -17.089 1.00 87.81 185 ILE A O 1
ATOM 1385 N N . ILE A 1 186 ? 12.609 -11.199 -16.330 1.00 87.81 186 ILE A N 1
ATOM 1386 C CA . ILE A 1 186 ? 11.986 -11.030 -15.011 1.00 87.81 186 ILE A CA 1
ATOM 1387 C C . ILE A 1 186 ? 12.880 -10.127 -14.158 1.00 87.81 186 ILE A C 1
ATOM 1389 O O . ILE A 1 186 ? 14.047 -10.439 -13.933 1.00 87.81 186 ILE A O 1
ATOM 1393 N N . LEU A 1 187 ? 12.326 -9.019 -13.666 1.00 83.88 187 LEU A N 1
ATOM 1394 C CA . LEU A 1 187 ? 13.050 -8.060 -12.828 1.00 83.88 187 LEU A CA 1
ATOM 1395 C C . LEU A 1 187 ? 13.035 -8.445 -11.343 1.00 83.88 187 LEU A C 1
ATOM 1397 O O . LEU A 1 187 ? 13.867 -7.967 -10.585 1.00 83.88 187 LEU A O 1
ATOM 1401 N N . GLY A 1 188 ? 12.127 -9.315 -10.903 1.00 81.56 188 GLY A N 1
ATOM 1402 C CA . GLY A 1 188 ? 11.939 -9.606 -9.479 1.00 81.56 188 GLY A CA 1
ATOM 1403 C C . GLY A 1 188 ? 11.224 -8.469 -8.722 1.00 81.56 188 GLY A C 1
ATOM 1404 O O . GLY A 1 188 ? 10.845 -7.456 -9.315 1.00 81.56 188 GLY A O 1
ATOM 1405 N N . PRO A 1 189 ? 10.977 -8.637 -7.409 1.00 74.69 189 PRO A N 1
ATOM 1406 C CA . PRO A 1 189 ? 10.111 -7.739 -6.634 1.00 74.69 189 PRO A CA 1
ATOM 1407 C C . PRO A 1 189 ? 10.750 -6.386 -6.284 1.00 74.69 189 PRO A C 1
ATOM 1409 O O . PRO A 1 189 ? 10.037 -5.398 -6.129 1.00 74.69 189 PRO A O 1
ATOM 1412 N N . LYS A 1 190 ? 12.081 -6.324 -6.164 1.00 81.50 190 LYS A N 1
ATOM 1413 C CA . LYS A 1 190 ? 12.853 -5.095 -5.937 1.00 81.50 190 LYS A CA 1
ATOM 1414 C C . LYS A 1 190 ? 14.103 -5.155 -6.800 1.00 81.50 190 LYS A C 1
ATOM 1416 O O . LYS A 1 190 ? 14.931 -6.038 -6.594 1.00 81.50 190 LYS A O 1
ATOM 1421 N N . ASN A 1 191 ? 14.235 -4.232 -7.746 1.00 82.38 191 ASN A N 1
ATOM 1422 C CA . ASN A 1 191 ? 15.370 -4.208 -8.659 1.00 82.38 191 ASN A CA 1
ATOM 1423 C C . ASN A 1 191 ? 15.635 -2.791 -9.175 1.00 82.38 191 ASN A C 1
ATOM 1425 O O . ASN A 1 191 ? 14.751 -1.937 -9.149 1.00 82.38 191 ASN A O 1
ATOM 1429 N N . MET A 1 192 ? 16.856 -2.572 -9.642 1.00 84.75 192 MET A N 1
ATOM 1430 C CA . MET A 1 192 ? 17.285 -1.391 -10.367 1.00 84.75 192 MET A CA 1
ATOM 1431 C C . MET A 1 192 ? 18.017 -1.875 -11.613 1.00 84.75 192 MET A C 1
ATOM 1433 O O . MET A 1 192 ? 18.962 -2.653 -11.518 1.00 84.75 192 MET A O 1
ATOM 1437 N N . VAL A 1 193 ? 17.566 -1.432 -12.781 1.00 82.81 193 VAL A N 1
ATOM 1438 C CA . VAL A 1 193 ? 18.151 -1.830 -14.061 1.00 82.81 193 VAL A CA 1
ATOM 1439 C C . VAL A 1 193 ? 18.425 -0.600 -14.906 1.00 82.81 193 VAL A C 1
ATOM 1441 O O . VAL A 1 193 ? 17.617 0.326 -14.943 1.00 82.81 193 VAL A O 1
ATOM 1444 N N . ALA A 1 194 ? 19.565 -0.601 -15.591 1.00 81.56 194 ALA A N 1
ATOM 1445 C CA . ALA A 1 194 ? 19.839 0.375 -16.631 1.00 81.56 194 ALA A CA 1
ATOM 1446 C C . ALA A 1 194 ? 18.979 0.026 -17.852 1.00 81.56 194 ALA A C 1
ATOM 1448 O O . ALA A 1 194 ? 19.100 -1.070 -18.406 1.00 81.56 194 ALA A O 1
ATOM 1449 N N . MET A 1 195 ? 18.079 0.933 -18.226 1.00 75.44 195 MET A N 1
ATOM 1450 C CA . MET A 1 195 ? 17.212 0.769 -19.388 1.00 75.44 195 MET A CA 1
ATOM 1451 C C . MET A 1 195 ? 17.664 1.693 -20.514 1.00 75.44 195 MET A C 1
ATOM 1453 O O . MET A 1 195 ? 17.907 2.877 -20.291 1.00 75.44 195 MET A O 1
ATOM 1457 N N . ASP A 1 196 ? 17.740 1.134 -21.718 1.00 71.25 196 ASP A N 1
ATOM 1458 C CA . ASP A 1 196 ? 17.930 1.893 -22.950 1.00 71.25 196 ASP A CA 1
ATOM 1459 C C . ASP A 1 196 ? 16.623 2.619 -23.321 1.00 71.25 196 ASP A C 1
ATOM 1461 O O . ASP A 1 196 ? 15.523 2.165 -22.970 1.00 71.25 196 ASP A O 1
ATOM 1465 N N . THR A 1 197 ? 16.727 3.730 -24.054 1.00 69.88 197 THR A N 1
ATOM 1466 C CA . THR A 1 197 ? 15.556 4.444 -24.581 1.00 69.88 197 THR A CA 1
ATOM 1467 C C . THR A 1 197 ? 14.701 3.513 -25.446 1.00 69.88 197 THR A C 1
ATOM 1469 O O . THR A 1 197 ? 15.201 2.642 -26.157 1.00 69.88 197 THR A O 1
ATOM 1472 N N . GLY A 1 198 ? 13.377 3.651 -25.344 1.00 67.00 198 GLY A N 1
ATOM 1473 C CA . GLY A 1 198 ? 12.432 2.776 -26.051 1.00 67.00 198 GLY A CA 1
ATOM 1474 C C . GLY A 1 198 ? 12.269 1.367 -25.457 1.00 67.00 198 GLY A C 1
ATOM 1475 O O . GLY A 1 198 ? 11.473 0.582 -25.974 1.00 67.00 198 GLY A O 1
ATOM 1476 N N . GLY A 1 199 ? 12.964 1.034 -24.362 1.00 69.25 199 GLY A N 1
ATOM 1477 C CA . GLY A 1 199 ? 12.674 -0.168 -23.580 1.00 69.25 199 GLY A CA 1
ATOM 1478 C C . GLY A 1 199 ? 11.264 -0.137 -22.978 1.00 69.25 199 GLY A C 1
ATOM 1479 O O . GLY A 1 199 ? 10.767 0.928 -22.607 1.00 69.25 199 GLY A O 1
ATOM 1480 N N . LEU A 1 200 ? 10.627 -1.308 -22.861 1.00 77.06 200 LEU A N 1
ATOM 1481 C CA . LEU A 1 200 ? 9.290 -1.443 -22.280 1.00 77.06 200 LEU A CA 1
ATOM 1482 C C . LEU A 1 200 ? 9.362 -2.128 -20.911 1.00 77.06 200 LEU A C 1
ATOM 1484 O O . LEU A 1 200 ? 9.810 -3.269 -20.793 1.00 77.06 200 LEU A O 1
ATOM 1488 N N . CYS A 1 201 ? 8.886 -1.445 -19.872 1.00 78.62 201 CYS A N 1
ATOM 1489 C CA . CYS A 1 201 ? 8.673 -2.040 -18.551 1.00 78.62 201 CYS A CA 1
ATOM 1490 C C . CYS A 1 201 ? 7.212 -2.487 -18.422 1.00 78.62 201 CYS A C 1
ATOM 1492 O O . CYS A 1 201 ? 6.310 -1.665 -18.595 1.00 78.62 201 CYS A O 1
ATOM 1494 N N . VAL A 1 202 ? 6.982 -3.771 -18.127 1.00 79.62 202 VAL A N 1
ATOM 1495 C CA . VAL A 1 202 ? 5.650 -4.351 -17.906 1.00 79.62 202 VAL A CA 1
ATOM 1496 C C . VAL A 1 202 ? 5.512 -4.776 -16.451 1.00 79.62 202 VAL A C 1
ATOM 1498 O O . VAL A 1 202 ? 6.254 -5.632 -15.972 1.00 79.62 202 VAL A O 1
ATOM 1501 N N . ILE A 1 203 ? 4.546 -4.199 -15.743 1.00 77.81 203 ILE A N 1
ATOM 1502 C CA . ILE A 1 203 ? 4.300 -4.492 -14.325 1.00 77.81 203 ILE A CA 1
ATOM 1503 C C . ILE A 1 203 ? 2.947 -5.175 -14.190 1.00 77.81 203 ILE A C 1
ATOM 1505 O O . ILE A 1 203 ? 1.930 -4.559 -14.490 1.00 77.81 203 ILE A O 1
ATOM 1509 N N . TYR A 1 204 ? 2.937 -6.419 -13.716 1.00 78.88 204 TYR A N 1
ATOM 1510 C CA . TYR A 1 204 ? 1.747 -7.130 -13.259 1.00 78.88 204 TYR A CA 1
ATOM 1511 C C . TYR A 1 204 ? 1.539 -6.885 -11.775 1.00 78.88 204 TYR A C 1
ATOM 1513 O O . TYR A 1 204 ? 2.300 -7.356 -10.929 1.00 78.88 204 TYR A O 1
ATOM 1521 N N . THR A 1 205 ? 0.494 -6.131 -11.460 1.00 74.56 205 THR A N 1
ATOM 1522 C CA . THR A 1 205 ? 0.170 -5.736 -10.088 1.00 74.56 205 THR A CA 1
ATOM 1523 C C . THR A 1 205 ? -0.531 -6.873 -9.346 1.00 74.56 205 THR A C 1
ATOM 1525 O O . THR A 1 205 ? -1.357 -7.550 -9.963 1.00 74.56 205 THR A O 1
ATOM 1528 N N . PRO A 1 206 ? -0.279 -7.073 -8.039 1.00 69.81 206 PRO A N 1
ATOM 1529 C CA . PRO A 1 206 ? -0.920 -8.150 -7.292 1.00 69.81 206 PRO A CA 1
ATOM 1530 C C . PRO A 1 206 ? -2.426 -7.916 -7.149 1.00 69.81 206 PRO A C 1
ATOM 1532 O O . PRO A 1 206 ? -2.898 -6.773 -7.127 1.00 69.81 206 PRO A O 1
ATOM 1535 N N . GLY A 1 207 ? -3.166 -9.012 -6.996 1.00 66.31 207 GLY A N 1
ATOM 1536 C CA . GLY A 1 207 ? -4.547 -8.971 -6.534 1.00 66.31 207 GLY A CA 1
ATOM 1537 C C . GLY A 1 207 ? -4.641 -8.636 -5.042 1.00 66.31 207 GLY A C 1
ATOM 1538 O O . GLY A 1 207 ? -3.657 -8.665 -4.302 1.00 66.31 207 GLY A O 1
ATOM 1539 N N . SER A 1 208 ? -5.847 -8.321 -4.599 1.00 68.94 208 SER A N 1
ATOM 1540 C CA . SER A 1 208 ? -6.221 -8.145 -3.192 1.00 68.94 208 SER A CA 1
ATOM 1541 C C . SER A 1 208 ? -6.647 -9.457 -2.537 1.00 68.94 208 SER A C 1
ATOM 1543 O O . SER A 1 208 ? -6.762 -10.466 -3.218 1.00 68.94 208 SER A O 1
ATOM 1545 N N . GLY A 1 209 ? -6.870 -9.463 -1.221 1.00 72.56 209 GLY A N 1
ATOM 1546 C CA . GLY A 1 209 ? -7.397 -10.616 -0.488 1.00 72.56 209 GLY A CA 1
ATOM 1547 C C . GLY A 1 209 ? -8.928 -10.691 -0.471 1.00 72.56 209 GLY A C 1
ATOM 1548 O O . GLY A 1 209 ? -9.619 -9.667 -0.534 1.00 72.56 209 GLY A O 1
ATOM 1549 N N . GLY A 1 210 ? -9.449 -11.915 -0.360 1.00 71.50 210 GLY A N 1
ATOM 1550 C CA . GLY A 1 210 ? -10.870 -12.195 -0.146 1.00 71.50 210 GLY A CA 1
ATOM 1551 C C . GLY A 1 210 ? -11.380 -11.759 1.235 1.00 71.50 210 GLY A C 1
ATOM 1552 O O . GLY A 1 210 ? -10.612 -11.361 2.114 1.00 71.50 210 GLY A O 1
ATOM 1553 N N . PHE A 1 211 ? -12.695 -11.865 1.431 1.00 73.25 211 PHE A N 1
ATOM 1554 C CA . PHE A 1 211 ? -13.382 -11.538 2.686 1.00 73.25 211 PHE A CA 1
ATOM 1555 C C . PHE A 1 211 ? -14.030 -12.784 3.309 1.00 73.25 211 PHE A C 1
ATOM 1557 O O . PHE A 1 211 ? -14.535 -13.642 2.582 1.00 73.25 211 PHE A O 1
ATOM 1564 N N . GLY A 1 212 ? -14.030 -12.869 4.643 1.00 69.38 212 GL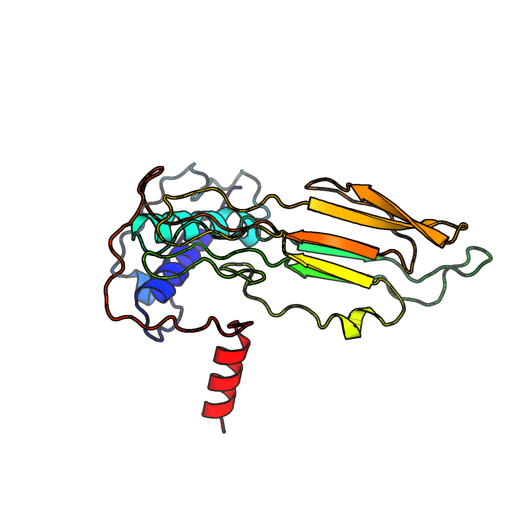Y A N 1
ATOM 1565 C CA . GLY A 1 212 ? -14.603 -13.978 5.419 1.00 69.38 212 GLY A CA 1
ATOM 1566 C C . GLY A 1 212 ? -13.586 -15.029 5.912 1.00 69.38 212 GLY A C 1
ATOM 1567 O O . GLY A 1 212 ? -12.399 -14.945 5.586 1.00 69.38 212 GLY A O 1
ATOM 1568 N N . PRO A 1 213 ? -14.032 -16.014 6.717 1.00 64.94 213 PRO A N 1
ATOM 1569 C CA . PRO A 1 213 ? -13.216 -17.114 7.229 1.00 64.94 213 PRO A CA 1
ATOM 1570 C C . PRO A 1 213 ? -12.705 -18.011 6.101 1.00 64.94 213 PRO A C 1
ATOM 1572 O O . PRO A 1 213 ? -13.435 -18.300 5.154 1.00 64.94 213 PRO A O 1
ATOM 1575 N N . VAL A 1 214 ? -11.474 -18.505 6.233 1.00 58.78 214 VAL A N 1
ATOM 1576 C CA . VAL A 1 214 ? -10.873 -19.434 5.265 1.00 58.78 214 VAL A CA 1
ATOM 1577 C C . VAL A 1 214 ? -11.721 -20.703 5.160 1.00 58.78 214 VAL A C 1
ATOM 1579 O O . VAL A 1 214 ? -11.976 -21.358 6.167 1.00 58.78 214 VAL A O 1
ATOM 1582 N N . GLY A 1 215 ? -12.177 -21.034 3.948 1.00 50.31 215 GLY A N 1
ATOM 1583 C CA . GLY A 1 215 ? -13.031 -22.200 3.687 1.00 50.31 215 GLY A CA 1
ATOM 1584 C C . GLY A 1 215 ? -14.535 -21.980 3.901 1.00 50.31 215 GLY A C 1
ATOM 1585 O O . GLY A 1 215 ? -15.313 -22.911 3.699 1.00 50.31 215 GLY A O 1
ATOM 1586 N N . ALA A 1 216 ? -14.974 -20.771 4.270 1.00 50.62 216 ALA A N 1
ATOM 1587 C CA . ALA A 1 216 ? -16.394 -20.437 4.291 1.00 50.62 216 ALA A CA 1
ATOM 1588 C C . ALA A 1 216 ? -16.906 -20.238 2.856 1.00 50.62 216 ALA A C 1
ATOM 1590 O O . ALA A 1 216 ? -16.584 -19.251 2.197 1.00 50.62 216 ALA A O 1
ATOM 1591 N N . VAL A 1 217 ? -17.724 -21.176 2.379 1.00 42.59 217 VAL A N 1
ATOM 1592 C CA . VAL A 1 217 ? -18.484 -21.026 1.136 1.00 42.59 217 VAL A CA 1
ATOM 1593 C C . VAL A 1 217 ? -19.853 -20.466 1.512 1.00 42.59 217 VAL A C 1
ATOM 1595 O O . VAL A 1 217 ? -20.620 -21.138 2.195 1.00 42.59 217 VAL A O 1
ATOM 1598 N N . ASN A 1 218 ? -20.156 -19.248 1.059 1.00 46.22 218 ASN A N 1
ATOM 1599 C CA . ASN A 1 218 ? -21.402 -18.509 1.305 1.00 46.22 218 ASN A CA 1
ATOM 1600 C C . ASN A 1 218 ? -21.592 -17.980 2.739 1.00 46.22 218 ASN A C 1
ATOM 1602 O O . ASN A 1 218 ? -22.316 -18.562 3.545 1.00 46.22 218 ASN A O 1
ATOM 1606 N N . TYR A 1 219 ? -21.124 -16.754 2.994 1.00 40.53 219 TYR A N 1
ATOM 1607 C CA . TYR A 1 219 ? -21.989 -15.843 3.750 1.00 40.53 219 TYR A CA 1
ATOM 1608 C C . TYR A 1 219 ? -23.172 -15.550 2.837 1.00 40.53 219 TYR A C 1
ATOM 1610 O O . TYR A 1 219 ? -22.972 -15.059 1.726 1.00 40.53 219 TYR A O 1
ATOM 1618 N N . GLY A 1 220 ? -24.375 -15.966 3.244 1.00 40.06 220 GLY A N 1
ATOM 1619 C CA . GLY A 1 220 ? -25.585 -15.816 2.444 1.00 40.06 220 GLY A CA 1
ATOM 1620 C C . GLY A 1 220 ? -25.623 -14.438 1.792 1.00 40.06 220 GLY A C 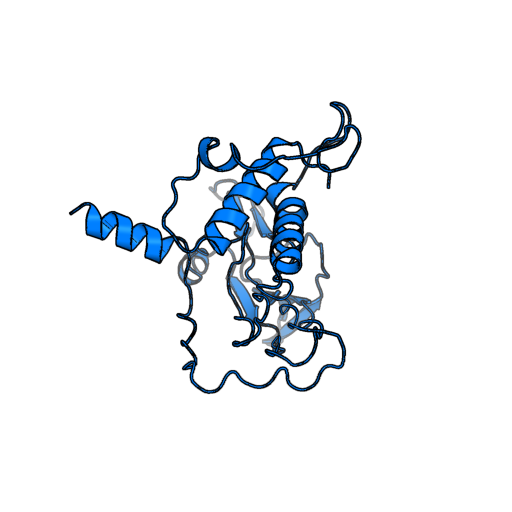1
ATOM 1621 O O . GLY A 1 220 ? -25.515 -13.427 2.485 1.00 40.06 220 GLY A O 1
ATOM 1622 N N . ARG A 1 221 ? -25.716 -14.411 0.454 1.00 41.75 221 ARG A N 1
ATOM 1623 C CA . ARG A 1 221 ? -25.966 -13.183 -0.306 1.00 41.75 221 ARG A CA 1
ATOM 1624 C C . ARG A 1 221 ? -27.096 -12.455 0.411 1.00 41.75 221 ARG A C 1
ATOM 1626 O O . ARG A 1 221 ? -28.203 -12.986 0.465 1.00 41.75 221 ARG A O 1
ATOM 1633 N N . LEU A 1 222 ? -26.817 -11.288 0.989 1.00 40.69 222 LEU A N 1
ATOM 1634 C CA . LEU A 1 222 ? -27.866 -10.424 1.515 1.00 40.69 222 LEU A CA 1
ATOM 1635 C C . LEU A 1 222 ? -28.742 -10.042 0.317 1.00 40.69 222 LEU A C 1
ATOM 1637 O O . LEU A 1 222 ? -28.383 -9.187 -0.494 1.00 40.69 222 LEU A O 1
ATOM 1641 N N . ASN A 1 223 ? -29.832 -10.790 0.148 1.00 34.91 223 ASN A N 1
ATOM 1642 C CA . ASN A 1 223 ? -30.789 -10.644 -0.936 1.00 34.91 223 ASN A CA 1
ATOM 1643 C C . ASN A 1 223 ? -31.306 -9.202 -0.930 1.00 34.91 223 ASN A C 1
ATOM 1645 O O . ASN A 1 223 ? -32.019 -8.812 -0.012 1.00 34.91 223 ASN A O 1
ATOM 1649 N N . GLY A 1 224 ? -30.940 -8.420 -1.950 1.0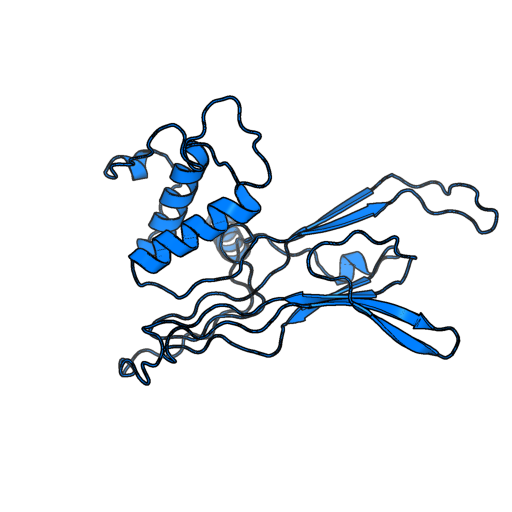0 39.03 224 GLY A N 1
ATOM 1650 C CA . GLY A 1 224 ? -31.531 -7.102 -2.199 1.00 39.03 224 GLY A CA 1
ATOM 1651 C C . GLY A 1 224 ? -30.558 -5.968 -2.525 1.00 39.03 224 GLY A C 1
ATOM 1652 O O . GLY A 1 224 ? -31.000 -4.964 -3.074 1.00 39.03 224 GLY A O 1
ATOM 1653 N N . MET A 1 225 ? -29.252 -6.097 -2.264 1.00 39.00 225 MET A N 1
ATOM 1654 C CA . MET A 1 225 ? -28.294 -5.041 -2.632 1.00 39.00 225 MET A CA 1
ATOM 1655 C C . MET A 1 225 ? -27.797 -5.220 -4.073 1.00 39.00 225 MET A C 1
ATOM 1657 O O . MET A 1 225 ? -27.097 -6.179 -4.399 1.00 39.00 225 MET A O 1
ATOM 1661 N N . GLN A 1 226 ? -28.191 -4.291 -4.951 1.00 36.25 226 GLN A N 1
ATOM 1662 C CA . GLN A 1 226 ? -27.696 -4.196 -6.325 1.00 36.25 226 GLN A CA 1
ATOM 1663 C C . GLN A 1 226 ? -26.163 -4.096 -6.328 1.00 36.25 226 GLN A C 1
ATOM 1665 O O . GLN A 1 226 ? -25.583 -3.351 -5.542 1.00 36.25 226 GLN A O 1
ATOM 1670 N N . LYS A 1 227 ? -25.500 -4.816 -7.245 1.00 38.56 227 LYS A N 1
ATOM 1671 C CA . LYS A 1 227 ? -24.073 -4.612 -7.524 1.00 38.56 227 LYS A CA 1
ATOM 1672 C C . LYS A 1 227 ? -23.881 -3.172 -7.986 1.00 38.56 227 LYS A C 1
ATOM 1674 O O . LYS A 1 227 ? -24.165 -2.876 -9.143 1.00 38.56 227 LYS A O 1
ATOM 1679 N N . THR A 1 228 ? -23.386 -2.295 -7.121 1.00 37.84 228 THR A N 1
ATOM 1680 C CA . THR A 1 228 ? -22.936 -0.975 -7.555 1.00 37.84 228 THR A CA 1
ATOM 1681 C C . THR A 1 228 ? -21.692 -1.198 -8.414 1.00 37.84 228 THR A C 1
ATOM 1683 O O . THR A 1 228 ? -20.695 -1.719 -7.906 1.00 37.84 228 THR A O 1
ATOM 1686 N N . PRO A 1 229 ? -21.724 -0.908 -9.726 1.00 34.12 229 PRO A N 1
ATOM 1687 C CA . PRO A 1 229 ? -20.533 -1.036 -10.544 1.00 34.12 229 PRO A CA 1
ATOM 1688 C C . PRO A 1 229 ? -19.465 -0.107 -9.970 1.00 34.12 229 PRO A C 1
ATOM 1690 O O . PRO A 1 229 ? -19.705 1.086 -9.791 1.00 34.12 229 PRO A O 1
ATOM 1693 N N . TYR A 1 230 ? -18.285 -0.653 -9.671 1.00 38.00 230 TYR A N 1
ATOM 1694 C CA . TYR A 1 230 ? -17.121 0.167 -9.365 1.00 38.00 230 TYR A CA 1
ATOM 1695 C C . TYR A 1 230 ? -16.914 1.123 -10.539 1.00 38.00 230 TYR A C 1
ATOM 1697 O O . TYR A 1 230 ? -16.611 0.680 -11.652 1.00 38.00 230 TYR A O 1
ATOM 1705 N N . SER A 1 231 ? -17.087 2.424 -10.302 1.00 30.50 231 SER A N 1
ATOM 1706 C CA . SER A 1 231 ? -16.603 3.421 -11.247 1.00 30.50 231 SER A CA 1
ATOM 1707 C C . SER A 1 231 ? -15.105 3.171 -11.402 1.00 30.50 231 SER A C 1
ATOM 1709 O O . SER A 1 231 ? -14.360 3.093 -10.419 1.00 30.50 231 SER A O 1
ATOM 1711 N N . ARG A 1 232 ? -14.669 2.908 -12.639 1.00 30.83 232 ARG A N 1
ATOM 1712 C CA . ARG A 1 232 ? -13.248 2.747 -12.928 1.00 30.83 232 ARG A CA 1
ATOM 1713 C C . ARG A 1 232 ? -12.613 4.093 -12.600 1.00 30.83 232 ARG A C 1
ATOM 1715 O O . ARG A 1 232 ? -12.825 5.049 -13.333 1.00 30.83 232 ARG A O 1
ATOM 1722 N N . VAL A 1 233 ? -11.836 4.113 -11.516 1.00 33.00 233 VAL A N 1
ATOM 1723 C CA . VAL A 1 233 ? -11.134 5.278 -10.960 1.00 33.00 233 VAL A CA 1
ATOM 1724 C C . VAL A 1 233 ? -12.044 6.204 -10.137 1.00 33.00 233 VAL A C 1
ATOM 1726 O O . VAL A 1 233 ? -12.555 7.204 -10.626 1.00 33.00 233 VAL A O 1
ATOM 1729 N N . VAL A 1 234 ? -12.181 5.903 -8.841 1.00 32.59 234 VAL A N 1
ATOM 1730 C CA . VAL A 1 234 ? -12.695 6.845 -7.828 1.00 32.59 234 VAL A CA 1
ATOM 1731 C C . VAL A 1 234 ? -11.525 7.217 -6.925 1.00 32.59 234 VAL A C 1
ATOM 1733 O O . VAL A 1 234 ? -11.222 6.537 -5.949 1.00 32.59 234 VAL A O 1
ATOM 1736 N N . GLY A 1 235 ? -10.791 8.240 -7.343 1.00 36.69 235 GLY A N 1
ATOM 1737 C CA . GLY A 1 235 ? -9.703 8.842 -6.576 1.00 36.69 235 GLY A CA 1
ATOM 1738 C C . GLY A 1 235 ? -10.037 10.287 -6.229 1.00 36.69 235 GLY A C 1
ATOM 1739 O O . GLY A 1 235 ? -11.160 10.743 -6.440 1.00 36.69 235 GLY A O 1
ATOM 1740 N N . SER A 1 236 ? -9.039 11.037 -5.768 1.00 37.25 236 SER A N 1
ATOM 1741 C CA . SER A 1 236 ? -9.138 12.469 -5.445 1.00 37.25 236 SER A CA 1
ATOM 1742 C C . SER A 1 236 ? -9.751 13.358 -6.540 1.00 37.25 236 SER A C 1
ATOM 1744 O O . SER A 1 236 ? -10.080 14.496 -6.247 1.00 37.25 236 SER A O 1
ATOM 1746 N N . VAL A 1 237 ? -9.940 12.864 -7.770 1.00 39.72 237 VAL A N 1
ATOM 1747 C CA . VAL A 1 237 ? -10.592 13.576 -8.878 1.00 39.72 237 VAL A CA 1
ATOM 1748 C C . VAL A 1 237 ? -12.094 13.755 -8.670 1.00 39.72 237 VAL A C 1
ATOM 1750 O O . VAL A 1 237 ? -12.567 14.835 -8.983 1.00 39.72 237 VAL A O 1
ATOM 1753 N N . THR A 1 238 ? -12.840 12.783 -8.126 1.00 37.47 238 THR A N 1
ATOM 1754 C CA . THR A 1 238 ? -14.275 12.994 -7.837 1.00 37.47 238 THR A CA 1
ATOM 1755 C C . THR A 1 238 ? -14.405 14.015 -6.714 1.00 37.47 238 THR A C 1
ATOM 1757 O O . THR A 1 238 ? -15.024 15.044 -6.905 1.00 37.47 238 THR A O 1
ATOM 1760 N N . ALA A 1 239 ? -13.640 13.847 -5.630 1.00 39.12 239 ALA A N 1
ATOM 1761 C CA . ALA A 1 239 ? -13.600 14.824 -4.542 1.00 39.12 239 ALA A CA 1
ATOM 1762 C C . ALA A 1 239 ? -13.131 16.223 -4.999 1.00 39.12 239 ALA A C 1
ATOM 1764 O O . ALA A 1 239 ? -13.696 17.218 -4.566 1.00 39.12 239 ALA A O 1
ATOM 1765 N N . TYR A 1 240 ? -12.129 16.333 -5.881 1.00 38.84 240 TYR A N 1
ATOM 1766 C CA . TYR A 1 240 ? -11.652 17.613 -6.426 1.00 38.84 240 TYR A CA 1
ATOM 1767 C C . TYR A 1 240 ? -12.642 18.232 -7.417 1.00 38.84 240 TYR A C 1
ATOM 1769 O O . TYR A 1 240 ? -12.845 19.439 -7.373 1.00 38.84 240 TYR A O 1
ATOM 1777 N N . ALA A 1 241 ? -13.255 17.434 -8.293 1.00 41.00 241 ALA A N 1
ATOM 1778 C CA . ALA A 1 241 ? -14.267 17.893 -9.239 1.00 41.00 241 ALA A CA 1
ATOM 1779 C C . ALA A 1 241 ? -15.542 18.329 -8.513 1.00 41.00 241 ALA A C 1
ATOM 1781 O O . ALA A 1 241 ? -16.085 19.370 -8.855 1.00 41.00 241 ALA A O 1
ATOM 1782 N N . ASP A 1 242 ? -15.951 17.609 -7.469 1.00 41.69 242 ASP A N 1
ATOM 1783 C CA . ASP A 1 242 ? -17.059 17.981 -6.589 1.00 41.69 242 ASP A CA 1
ATOM 1784 C C . ASP A 1 242 ? -16.717 19.267 -5.814 1.00 41.69 242 ASP A C 1
ATOM 1786 O O . ASP A 1 242 ? -17.528 20.187 -5.761 1.00 41.69 242 ASP A O 1
ATOM 1790 N N . THR A 1 243 ? -15.479 19.403 -5.315 1.00 40.53 243 THR A N 1
ATOM 1791 C CA . THR A 1 243 ? -15.002 20.636 -4.649 1.00 40.53 243 THR A CA 1
ATOM 1792 C C . THR A 1 243 ? -14.924 21.828 -5.614 1.00 40.53 243 THR A C 1
ATOM 1794 O O . THR A 1 243 ? -15.236 22.950 -5.233 1.00 40.53 243 THR A O 1
ATOM 1797 N N . GLN A 1 244 ? -14.515 21.618 -6.869 1.00 36.31 244 GLN A N 1
ATOM 1798 C CA . GLN A 1 244 ? -14.466 22.656 -7.909 1.00 36.31 244 GLN A CA 1
ATOM 1799 C C . GLN A 1 244 ? -15.863 23.023 -8.424 1.00 36.31 244 GLN A C 1
ATOM 1801 O O . GLN A 1 244 ? -16.112 24.187 -8.717 1.00 36.31 244 GLN A O 1
ATOM 1806 N N . ALA A 1 245 ? -16.777 22.055 -8.508 1.00 40.47 245 ALA A N 1
ATOM 1807 C CA . ALA A 1 245 ? -18.166 22.272 -8.899 1.00 40.47 245 ALA A CA 1
ATOM 1808 C C . ALA A 1 245 ? -18.977 22.990 -7.811 1.00 40.47 245 ALA A C 1
ATOM 1810 O O . ALA A 1 245 ? -19.915 23.699 -8.143 1.00 40.47 245 ALA A O 1
ATOM 1811 N N . GLN A 1 246 ? -18.608 22.833 -6.536 1.00 41.16 246 GLN A N 1
ATOM 1812 C CA . GLN A 1 246 ? -19.177 23.589 -5.413 1.00 41.16 246 GLN A CA 1
ATOM 1813 C C . GLN A 1 246 ? -18.545 24.982 -5.225 1.00 41.16 246 GLN A C 1
ATOM 1815 O O . GLN A 1 246 ? -19.063 25.783 -4.450 1.00 41.16 246 GLN A O 1
ATOM 1820 N N . ALA A 1 247 ? -17.416 25.261 -5.885 1.00 38.69 247 ALA A N 1
ATOM 1821 C CA . ALA A 1 247 ? -16.694 26.533 -5.796 1.00 38.69 247 ALA A CA 1
ATOM 1822 C C . ALA A 1 247 ? -17.041 27.530 -6.922 1.00 38.69 247 ALA A C 1
ATOM 1824 O O . ALA A 1 247 ? -16.520 28.647 -6.908 1.00 38.69 247 ALA A O 1
ATOM 1825 N N . ASN A 1 248 ? -17.910 27.138 -7.860 1.00 35.34 248 ASN A N 1
ATOM 1826 C CA . ASN A 1 248 ? -18.540 27.999 -8.869 1.00 35.34 248 ASN A CA 1
ATOM 1827 C C . ASN A 1 248 ? -20.043 28.110 -8.597 1.00 35.34 248 ASN A C 1
ATOM 1829 O O . ASN A 1 248 ? -20.628 29.127 -9.028 1.00 35.34 248 ASN A O 1
#

pLDDT: mean 71.71, std 17.28, range [30.5, 94.56]

InterPro domains:
  IPR003692 Hydantoinase B/oxoprolinase [PF02538] (1-138)
  IPR045079 Oxoprolinase-like [PTHR11365] (1-169)

Sequence (248 aa):
MNAPPAIANSVLLYSLRLLIGLEISMNQGYLTPTKVVLPEGYFLNPSANPTIYARNTNTSQRVVDVIIKAFEVSGASQGCMNCLVFFGEGGKDPNSNKLAGHVYAFGETIYGGSGATAVADGARGVHTYMTNARITDPNLSKRDILSFCVSLAPERAAAGTGGETGGRAANYWVKKRPDGNDRWIILGPKNMVAMDTGGLCVIYTPGSGGFGPVGAVNYGRLNGMQKTPYSRVVGSVTAYADTQAQAN

Foldseek 3Di:
DAAALVLVQQLVLVLCCVVVVDDDDRDCVVCVVPDDDDDECDSHHDDPPDDDDCCLFAVSLVSNQVSCVVVLFFFRFDGGQDKDKDWDAADADPVRHGDP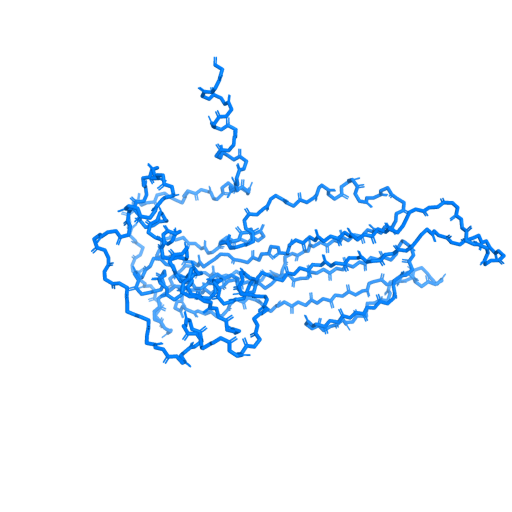THTDIDMATFAAWATAHQAGWIDGRAQDRSNQDDTDDQVVVPPWAEHEDEDEQPFTQGEQQAWDFWADKWKWKWDQDPVRDIDTDTQPDDHDDDDDTHIYIYIHHTYTIYGHHHRGRDPDNPPDDDPPPPDPDDGCCVVVVVVVVVVD

Secondary structure (DSSP, 8-state):
----HHHHHHHHHHHHHHHH-S----SGGGGTT------TTBTTB--SSS---SIIIIIHHHHHHHHHHHTT-------S--EEEEEE---B-TTSPBPS---EEEEEEPPEEPPP-SSSPPPEEE--GGG-SPPPPTTTTTTTT-EEEEEE-SPPPPTTS-SPPPPPPEEEEEEE-TTSPEEEEE--SS------TT-EEEEEEPPPPP-SSTT-------TT-------S--SHHHHHHHHHHS--